Protein AF-A0A1Q2LEU0-F1 (afdb_monomer)

Solvent-accessible surface area (backbone atoms only — not comparable to full-atom values): 11379 Å² total; per-residue (Å²): 120,70,67,64,52,54,51,50,53,50,48,52,51,37,22,62,31,90,52,52,59,64,58,52,16,65,73,70,74,44,61,48,70,59,49,47,52,51,34,69,74,69,67,65,49,59,19,59,75,35,61,72,46,56,59,53,48,50,53,53,48,50,52,52,46,54,52,52,50,52,52,50,31,54,50,46,27,51,52,53,49,60,76,48,48,73,67,52,74,78,43,58,70,66,60,46,50,52,54,35,49,52,54,20,47,52,53,49,51,51,52,51,50,51,50,50,53,49,53,52,50,50,51,52,44,50,52,50,48,51,54,50,49,54,51,65,72,68,54,86,78,42,72,67,53,53,52,49,51,51,55,51,50,53,52,46,51,49,50,49,52,52,49,50,32,74,73,72,42,73,78,82,74,78,66,92,79,61,88,73,69,72,85,77,60,53,74,68,58,54,52,52,50,52,56,57,54,68,72,73,118

Structure (mmCIF, N/CA/C/O backbone):
data_AF-A0A1Q2LEU0-F1
#
_entry.id   AF-A0A1Q2LEU0-F1
#
loop_
_atom_site.group_PDB
_atom_site.id
_atom_site.type_symbol
_atom_site.label_atom_id
_atom_site.label_alt_id
_atom_site.label_comp_id
_atom_site.label_asym_id
_atom_site.label_entity_id
_atom_site.label_seq_id
_atom_site.pdbx_PDB_ins_code
_atom_site.Cartn_x
_atom_site.Cartn_y
_atom_site.Cartn_z
_atom_site.occupancy
_atom_site.B_iso_or_equiv
_atom_site.auth_seq_id
_atom_site.auth_comp_id
_atom_site.auth_asym_id
_atom_site.auth_atom_id
_atom_site.pdbx_PDB_model_num
ATOM 1 N N . MET A 1 1 ? 5.063 -15.798 -40.516 1.00 44.97 1 MET A N 1
ATOM 2 C CA . MET A 1 1 ? 4.246 -16.298 -39.385 1.00 44.97 1 MET A CA 1
ATOM 3 C C . MET A 1 1 ? 4.649 -15.693 -38.032 1.00 44.97 1 MET A C 1
ATOM 5 O O . MET A 1 1 ? 3.764 -15.449 -37.230 1.00 44.97 1 MET A O 1
ATOM 9 N N . HIS A 1 2 ? 5.936 -15.408 -37.765 1.00 55.56 2 HIS A N 1
ATOM 10 C CA . HIS A 1 2 ? 6.378 -14.772 -36.504 1.00 55.56 2 HIS A CA 1
ATOM 11 C C . HIS A 1 2 ? 5.997 -13.279 -36.372 1.00 55.56 2 HIS A C 1
ATOM 13 O O . HIS A 1 2 ? 5.603 -12.842 -35.297 1.00 55.56 2 HIS A O 1
ATOM 19 N N . ASP A 1 3 ? 6.043 -12.521 -37.471 1.00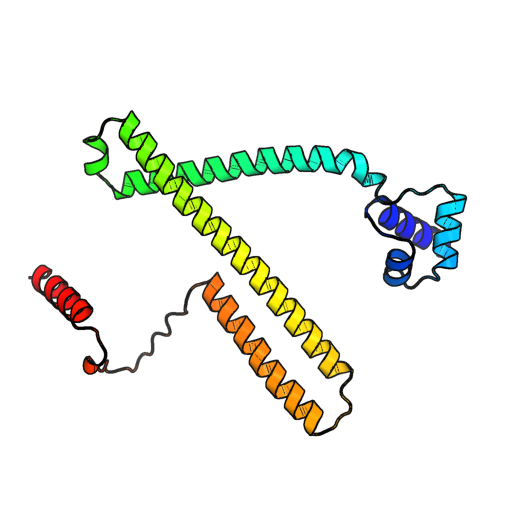 68.62 3 ASP A N 1
ATOM 20 C CA . ASP A 1 3 ? 5.853 -11.057 -37.472 1.00 68.62 3 ASP A CA 1
ATOM 21 C C . ASP A 1 3 ? 4.401 -10.620 -37.155 1.00 68.62 3 ASP A C 1
ATOM 23 O O . ASP A 1 3 ? 4.156 -9.681 -36.403 1.00 68.62 3 ASP A O 1
ATOM 27 N N . GLU A 1 4 ? 3.402 -11.378 -37.624 1.00 77.81 4 GLU A N 1
ATOM 28 C CA . GLU A 1 4 ? 1.982 -11.114 -37.326 1.00 77.81 4 GLU A CA 1
ATOM 29 C C . GLU A 1 4 ? 1.604 -11.340 -35.859 1.00 77.81 4 GLU A C 1
ATOM 31 O O . GLU A 1 4 ? 0.688 -10.694 -35.347 1.00 77.81 4 GLU A O 1
ATOM 36 N N . LYS A 1 5 ? 2.281 -12.276 -35.186 1.00 83.44 5 LYS A N 1
ATOM 37 C CA . LYS A 1 5 ? 2.012 -12.582 -33.781 1.00 83.44 5 LYS A CA 1
ATOM 38 C C . LYS A 1 5 ? 2.517 -11.450 -32.887 1.00 83.44 5 LYS A C 1
ATOM 40 O O . LYS A 1 5 ? 1.761 -10.959 -32.057 1.00 83.44 5 LYS A O 1
ATOM 45 N N . ILE A 1 6 ? 3.739 -10.979 -33.142 1.00 85.56 6 ILE A N 1
ATOM 46 C CA . ILE A 1 6 ? 4.336 -9.831 -32.446 1.00 85.56 6 ILE A CA 1
ATOM 47 C C . ILE A 1 6 ? 3.491 -8.576 -32.672 1.00 85.56 6 ILE A C 1
ATOM 49 O O . ILE A 1 6 ? 3.197 -7.848 -31.729 1.00 85.56 6 ILE A O 1
ATOM 53 N N . LYS A 1 7 ? 3.022 -8.348 -33.903 1.00 87.06 7 LYS A N 1
ATOM 54 C CA . LYS A 1 7 ? 2.135 -7.222 -34.204 1.00 87.06 7 LYS A CA 1
ATOM 55 C C . LYS A 1 7 ? 0.830 -7.269 -33.398 1.00 87.06 7 LYS A C 1
ATOM 57 O O . LYS A 1 7 ? 0.434 -6.243 -32.855 1.00 87.06 7 LYS A O 1
ATOM 62 N N . ARG A 1 8 ? 0.191 -8.440 -33.281 1.00 86.62 8 ARG A N 1
ATOM 63 C CA . ARG A 1 8 ? -1.012 -8.621 -32.446 1.00 86.62 8 ARG A CA 1
ATOM 64 C C . ARG A 1 8 ? -0.733 -8.414 -30.957 1.00 86.62 8 ARG A C 1
ATOM 66 O O . ARG A 1 8 ? -1.551 -7.825 -30.264 1.00 86.62 8 ARG A O 1
ATOM 73 N N . GLU A 1 9 ? 0.414 -8.865 -30.459 1.00 84.88 9 GLU A N 1
ATOM 74 C CA . GLU A 1 9 ? 0.820 -8.631 -29.066 1.00 84.88 9 GLU A CA 1
ATOM 75 C C . GLU A 1 9 ? 1.014 -7.131 -28.779 1.00 84.88 9 GLU A C 1
ATOM 77 O O . GLU A 1 9 ? 0.544 -6.628 -27.757 1.00 84.88 9 GLU A O 1
ATOM 82 N N . VAL A 1 10 ? 1.626 -6.402 -29.717 1.00 86.69 10 VAL A N 1
ATOM 83 C CA . VAL A 1 10 ? 1.791 -4.942 -29.654 1.00 86.69 10 VAL A CA 1
ATOM 84 C C . VAL A 1 10 ? 0.444 -4.224 -29.738 1.00 86.69 10 VAL A C 1
ATOM 86 O O . VAL A 1 10 ? 0.216 -3.281 -28.987 1.00 86.69 10 VAL A O 1
ATOM 89 N N . GLU A 1 11 ? -0.460 -4.675 -30.609 1.00 87.75 11 GLU A N 1
ATOM 90 C CA . GLU A 1 11 ? -1.817 -4.135 -30.736 1.00 87.75 11 GLU A CA 1
ATOM 91 C C . GLU A 1 11 ? -2.601 -4.267 -29.431 1.00 87.75 11 GLU A C 1
ATOM 93 O O . GLU A 1 11 ? -3.152 -3.285 -28.934 1.00 87.75 11 GLU A O 1
ATOM 98 N N . ILE A 1 12 ? -2.626 -5.477 -28.861 1.00 87.81 12 ILE A N 1
ATOM 99 C CA . ILE A 1 12 ? -3.310 -5.761 -27.598 1.00 87.81 12 ILE A CA 1
ATOM 100 C C . ILE A 1 12 ? -2.743 -4.860 -26.509 1.00 87.81 12 ILE A C 1
ATOM 102 O O . ILE A 1 12 ? -3.507 -4.204 -25.804 1.00 87.81 12 ILE A O 1
ATOM 106 N N . PHE A 1 13 ? -1.418 -4.778 -26.390 1.00 86.69 13 PHE A N 1
ATOM 107 C CA . PHE A 1 13 ? -0.769 -3.931 -25.396 1.00 86.69 13 PHE A CA 1
ATOM 108 C C . PHE A 1 13 ? -1.108 -2.445 -25.579 1.00 86.69 13 PHE A C 1
ATOM 110 O O . PHE A 1 13 ? -1.496 -1.788 -24.615 1.00 86.69 13 PHE A O 1
ATOM 117 N N . TYR A 1 14 ? -1.022 -1.933 -26.806 1.00 87.94 14 TYR A N 1
ATOM 118 C CA . TYR A 1 14 ? -1.287 -0.530 -27.123 1.00 87.94 14 TYR A CA 1
ATOM 119 C C . TYR A 1 14 ? -2.754 -0.142 -26.890 1.00 87.94 14 TYR A C 1
ATOM 121 O O . TYR A 1 14 ? -3.041 0.928 -26.362 1.00 87.94 14 TYR A O 1
ATOM 129 N N . LYS A 1 15 ? -3.703 -1.025 -27.225 1.00 87.19 15 LYS A N 1
ATOM 130 C CA . LYS A 1 15 ? -5.138 -0.776 -27.016 1.00 87.19 15 LYS A CA 1
ATOM 131 C C . LYS A 1 15 ? -5.573 -0.958 -25.559 1.00 87.19 15 LYS A C 1
ATOM 133 O O . LYS A 1 15 ? -6.552 -0.343 -25.153 1.00 87.19 15 LYS A O 1
ATOM 138 N N . SER A 1 16 ? -4.871 -1.777 -24.769 1.00 85.81 16 SER A N 1
ATOM 139 C CA . SER A 1 16 ? -5.202 -2.056 -23.357 1.00 85.81 16 SER A CA 1
ATOM 140 C C . SER A 1 16 ? -4.484 -1.172 -22.333 1.00 85.81 16 SER A C 1
ATOM 142 O O . SER A 1 16 ? -4.777 -1.278 -21.147 1.00 85.81 16 SER A O 1
ATOM 144 N N . ASN A 1 17 ? -3.557 -0.306 -22.753 1.00 84.81 17 ASN A N 1
ATOM 145 C CA . ASN A 1 17 ? -2.803 0.579 -21.862 1.00 84.81 17 ASN A CA 1
ATOM 146 C C . ASN A 1 17 ? -2.734 1.994 -22.448 1.00 84.81 17 ASN A C 1
ATOM 148 O O . ASN A 1 17 ? -2.583 2.142 -23.658 1.00 84.81 17 ASN A O 1
ATOM 152 N N . HIS A 1 18 ? -2.731 3.025 -21.597 1.00 83.56 18 HIS A N 1
ATOM 153 C CA . HIS A 1 18 ? -2.469 4.420 -21.995 1.00 83.56 18 HIS A CA 1
ATOM 154 C C . HIS A 1 18 ? -0.986 4.657 -22.260 1.00 83.56 18 HIS A C 1
ATOM 156 O O . HIS A 1 18 ? -0.296 5.343 -21.511 1.00 83.56 18 HIS A O 1
ATOM 162 N N . THR A 1 19 ? -0.477 4.032 -23.313 1.00 84.62 19 THR A N 1
ATOM 163 C CA . THR A 1 19 ? 0.934 4.123 -23.691 1.00 84.62 19 THR A CA 1
ATOM 164 C C . THR A 1 19 ? 1.099 4.882 -24.990 1.00 84.62 19 THR A C 1
ATOM 166 O O . THR A 1 19 ? 0.233 4.880 -25.871 1.00 84.62 19 THR A O 1
ATOM 169 N N . ASN A 1 20 ? 2.243 5.542 -25.127 1.00 85.50 20 ASN A N 1
ATOM 170 C CA . ASN A 1 20 ? 2.638 6.149 -26.391 1.00 85.50 20 ASN A CA 1
ATOM 171 C C . ASN A 1 20 ? 3.502 5.177 -27.222 1.00 85.50 20 ASN A C 1
ATOM 173 O O . ASN A 1 20 ? 4.010 4.157 -26.744 1.00 85.50 20 ASN A O 1
ATOM 177 N N . ALA A 1 21 ? 3.683 5.492 -28.507 1.00 84.19 21 ALA A N 1
ATOM 178 C CA . ALA A 1 21 ? 4.460 4.648 -29.416 1.00 84.19 21 ALA A CA 1
ATOM 179 C C . ALA A 1 21 ? 5.942 4.510 -28.999 1.00 84.19 21 ALA A C 1
ATOM 181 O O . ALA A 1 21 ? 6.577 3.512 -29.335 1.00 84.19 21 ALA A O 1
ATOM 182 N N . ALA A 1 22 ? 6.499 5.468 -28.244 1.00 84.25 22 ALA A N 1
ATOM 183 C CA . ALA A 1 22 ? 7.876 5.404 -27.746 1.00 84.25 22 ALA A CA 1
ATOM 184 C C . ALA A 1 22 ? 8.019 4.431 -26.562 1.00 84.25 22 ALA A C 1
ATOM 186 O O . ALA A 1 22 ? 8.966 3.649 -26.516 1.00 84.25 22 ALA A O 1
ATOM 187 N N . GLU A 1 23 ? 7.057 4.415 -25.645 1.00 82.38 23 GLU A N 1
ATOM 188 C CA . GLU A 1 23 ? 6.986 3.446 -24.546 1.00 82.38 23 GLU A CA 1
ATOM 189 C C . GLU A 1 23 ? 6.746 2.029 -25.060 1.00 82.38 23 GLU A C 1
ATOM 191 O O . GLU A 1 23 ? 7.438 1.096 -24.652 1.00 82.38 23 GLU A O 1
ATOM 196 N N . THR A 1 24 ? 5.833 1.875 -26.021 1.00 84.62 24 THR A N 1
ATOM 197 C CA . THR A 1 24 ? 5.562 0.579 -26.661 1.00 84.62 24 THR A CA 1
ATOM 198 C C . THR A 1 24 ? 6.801 0.070 -27.410 1.00 84.62 24 THR A C 1
ATOM 200 O O . THR A 1 24 ? 7.143 -1.108 -27.336 1.00 84.62 24 THR A O 1
ATOM 203 N N . SER A 1 25 ? 7.547 0.969 -28.060 1.00 85.69 25 SER A N 1
ATOM 204 C CA . SER A 1 25 ? 8.819 0.660 -28.728 1.00 85.69 25 SER A CA 1
ATOM 205 C C . SER A 1 25 ? 9.874 0.138 -27.752 1.00 85.69 25 SER A C 1
ATOM 207 O O . SER A 1 25 ? 10.475 -0.904 -28.014 1.00 85.69 25 SER A O 1
ATOM 209 N N . ARG A 1 26 ? 10.039 0.791 -26.594 1.00 86.69 26 ARG A N 1
ATOM 210 C CA . ARG A 1 26 ? 10.947 0.329 -25.530 1.00 86.69 26 ARG A CA 1
ATOM 211 C C . ARG A 1 26 ? 10.515 -1.015 -24.943 1.00 86.69 26 ARG A C 1
ATOM 213 O O . ARG A 1 26 ? 11.364 -1.862 -24.693 1.00 86.69 26 ARG A O 1
ATOM 220 N N . LYS A 1 27 ? 9.208 -1.230 -24.753 1.00 83.31 27 LYS A N 1
ATOM 221 C CA . LYS A 1 27 ? 8.647 -2.455 -24.157 1.00 83.31 27 LYS A CA 1
ATOM 222 C C . LYS A 1 27 ? 8.898 -3.698 -25.012 1.00 83.31 27 LYS A C 1
ATOM 224 O O . LYS A 1 27 ? 9.251 -4.739 -24.470 1.00 83.31 27 LYS A O 1
ATOM 229 N N . PHE A 1 28 ? 8.712 -3.585 -26.325 1.00 85.56 28 PHE A N 1
ATOM 230 C CA . PHE A 1 28 ? 8.855 -4.705 -27.260 1.00 85.56 28 PHE A CA 1
ATOM 231 C C . PHE A 1 28 ? 10.218 -4.739 -27.967 1.00 85.56 28 PHE A C 1
ATOM 233 O O . PHE A 1 28 ? 10.442 -5.603 -28.809 1.00 85.56 28 PHE A O 1
ATOM 240 N N . ASN A 1 29 ? 11.127 -3.815 -27.630 1.00 86.44 29 ASN A N 1
ATOM 241 C CA . ASN A 1 29 ? 12.422 -3.634 -28.293 1.00 86.44 29 ASN A CA 1
ATOM 242 C C . ASN A 1 29 ? 12.293 -3.526 -29.829 1.00 86.44 29 ASN A C 1
ATOM 244 O O . ASN A 1 29 ? 13.081 -4.091 -30.588 1.00 86.44 29 ASN A O 1
ATOM 248 N N . LEU A 1 30 ? 11.255 -2.821 -30.290 1.00 87.44 30 LEU A N 1
ATOM 249 C CA . LEU A 1 30 ? 10.946 -2.629 -31.708 1.00 87.44 30 LEU A CA 1
ATOM 250 C C . LEU A 1 30 ? 11.248 -1.193 -32.136 1.00 87.44 30 LEU A C 1
ATOM 252 O O . LEU A 1 30 ? 11.045 -0.274 -31.340 1.00 87.44 30 LEU A O 1
ATOM 256 N N . PRO A 1 31 ? 11.646 -0.945 -33.396 1.00 89.50 31 PRO A N 1
ATOM 257 C CA . PRO A 1 31 ? 11.819 0.413 -33.894 1.00 89.50 31 PRO A CA 1
ATOM 258 C C . PRO A 1 31 ? 10.526 1.229 -33.782 1.00 89.50 31 PRO A C 1
ATOM 260 O O . PRO A 1 31 ? 9.461 0.799 -34.231 1.00 89.50 31 PRO A O 1
ATOM 263 N N . TYR A 1 32 ? 10.631 2.449 -33.250 1.00 88.94 32 TYR A N 1
ATOM 264 C CA . TYR A 1 32 ? 9.511 3.392 -33.127 1.00 88.94 32 TYR A CA 1
ATOM 265 C C . TYR A 1 32 ? 8.757 3.596 -34.451 1.00 88.94 32 TYR A C 1
ATOM 267 O O . TYR A 1 32 ? 7.528 3.643 -34.488 1.00 88.94 32 TYR A O 1
ATOM 275 N N . THR A 1 33 ? 9.496 3.668 -35.558 1.00 87.88 33 THR A N 1
ATOM 276 C CA . THR A 1 33 ? 8.951 3.851 -36.909 1.00 87.88 33 THR A CA 1
ATOM 277 C C . THR A 1 33 ? 8.060 2.692 -37.353 1.00 87.88 33 THR A C 1
ATOM 279 O O . THR A 1 33 ? 7.087 2.921 -38.069 1.00 87.88 33 THR A O 1
ATOM 282 N N . THR A 1 34 ? 8.351 1.465 -36.917 1.00 87.31 34 THR A N 1
ATOM 283 C CA . THR A 1 34 ? 7.545 0.273 -37.212 1.00 87.31 34 THR A CA 1
ATOM 284 C C . THR A 1 34 ? 6.206 0.330 -36.483 1.00 87.31 34 THR A C 1
ATOM 286 O O . THR A 1 34 ? 5.162 0.157 -37.107 1.00 87.31 34 THR A O 1
ATOM 289 N N . ILE A 1 35 ? 6.223 0.665 -35.191 1.00 84.94 35 ILE A N 1
ATOM 290 C CA . ILE A 1 35 ? 5.005 0.794 -34.378 1.00 84.94 35 ILE A CA 1
ATOM 291 C C . ILE A 1 35 ? 4.131 1.940 -34.887 1.00 84.94 35 ILE A C 1
ATOM 293 O O . ILE A 1 35 ? 2.929 1.761 -35.068 1.00 84.94 35 ILE A O 1
ATOM 297 N N . LYS A 1 36 ? 4.731 3.095 -35.197 1.00 88.69 36 LYS A N 1
ATOM 298 C CA . LYS A 1 36 ? 4.009 4.250 -35.743 1.00 88.69 36 LYS A CA 1
ATOM 299 C C . LYS A 1 36 ? 3.288 3.908 -37.052 1.00 88.69 36 LYS A C 1
ATOM 301 O O . LYS A 1 36 ? 2.110 4.214 -37.193 1.00 88.69 36 LYS A O 1
ATOM 306 N N . LYS A 1 37 ? 3.958 3.195 -37.966 1.00 91.19 37 LYS A N 1
ATOM 307 C CA . LYS A 1 37 ? 3.343 2.714 -39.213 1.00 91.19 37 LYS A CA 1
ATOM 308 C C . LYS A 1 37 ? 2.166 1.770 -38.966 1.00 91.19 37 LYS A C 1
ATOM 310 O O . LYS A 1 37 ? 1.197 1.822 -39.714 1.00 91.19 37 LYS A O 1
ATOM 315 N N . TRP A 1 38 ? 2.243 0.891 -37.965 1.00 89.31 38 TRP A N 1
ATOM 316 C CA . TRP A 1 38 ? 1.134 -0.008 -37.629 1.00 89.31 38 TRP A CA 1
ATOM 317 C C . TRP A 1 38 ? -0.063 0.747 -37.048 1.00 89.31 38 TRP A C 1
ATOM 319 O O . TRP A 1 38 ? -1.181 0.520 -37.503 1.00 89.31 38 TRP A O 1
ATOM 329 N N . ILE A 1 39 ? 0.183 1.693 -36.138 1.00 87.69 39 ILE A N 1
ATOM 330 C CA . ILE A 1 39 ? -0.852 2.556 -35.552 1.00 87.69 39 ILE A CA 1
ATOM 331 C C . ILE A 1 39 ? -1.571 3.364 -36.639 1.00 87.69 39 ILE A C 1
ATOM 333 O O . ILE A 1 39 ? -2.796 3.357 -36.691 1.00 87.69 39 ILE A O 1
ATOM 337 N N . GLU A 1 40 ? -0.825 4.021 -37.533 1.00 89.25 40 GLU A N 1
ATOM 338 C CA . GLU A 1 40 ? -1.390 4.856 -38.605 1.00 89.25 40 GLU A CA 1
ATOM 339 C C . GLU A 1 40 ? -2.148 4.032 -39.653 1.00 89.25 40 GLU A C 1
ATOM 341 O O . GLU A 1 40 ? -3.194 4.456 -40.137 1.00 89.25 40 GLU A O 1
ATOM 346 N N . LYS A 1 41 ? -1.641 2.841 -40.001 1.00 88.69 41 LYS A N 1
ATOM 347 C CA . LYS A 1 41 ? -2.260 1.973 -41.011 1.00 88.69 41 LYS A CA 1
ATOM 348 C C . LYS A 1 41 ? -3.585 1.371 -40.542 1.00 88.69 41 LYS A C 1
ATOM 350 O O . LYS A 1 41 ? -4.462 1.145 -41.369 1.00 88.69 41 LYS A O 1
ATOM 355 N N . GLU A 1 42 ? -3.710 1.068 -39.254 1.00 84.12 42 GLU A N 1
ATOM 356 C CA . GLU A 1 42 ? -4.876 0.366 -38.701 1.00 84.12 42 GLU A CA 1
ATOM 357 C C . GLU A 1 42 ? -5.731 1.217 -37.760 1.00 84.12 42 GLU A C 1
ATOM 359 O O . GLU A 1 42 ? -6.709 0.722 -37.204 1.00 84.12 42 GLU A O 1
ATOM 364 N N . GLY A 1 43 ? -5.385 2.494 -37.589 1.00 85.44 43 GLY A N 1
ATOM 365 C CA . GLY A 1 43 ? -6.154 3.438 -36.782 1.00 85.44 43 GLY A CA 1
ATOM 366 C C . GLY A 1 43 ? -6.242 3.036 -35.312 1.00 85.44 43 GLY A C 1
ATOM 367 O O . GLY A 1 43 ? -7.294 3.186 -34.697 1.00 85.44 43 GLY A O 1
ATOM 368 N N . TRP A 1 44 ? -5.173 2.468 -34.745 1.00 89.75 44 TRP A N 1
ATOM 369 C CA . TRP A 1 44 ? -5.185 2.065 -33.340 1.00 89.75 44 TRP A CA 1
ATOM 370 C C . TRP A 1 44 ? -5.236 3.297 -32.430 1.00 89.75 44 TRP A C 1
ATOM 372 O O . TRP A 1 44 ? -4.392 4.184 -32.530 1.00 89.75 44 TRP A O 1
ATOM 382 N N . GLU A 1 45 ? -6.190 3.327 -31.501 1.00 86.25 45 GLU A N 1
ATOM 383 C CA . GLU A 1 45 ? -6.267 4.342 -30.446 1.00 86.25 45 GLU A CA 1
ATOM 384 C C . GLU A 1 45 ? -5.743 3.746 -29.130 1.00 86.25 45 GLU A C 1
ATOM 386 O O . GLU A 1 45 ? -6.150 2.651 -28.719 1.00 86.25 45 GLU A O 1
ATOM 391 N N . SER A 1 46 ? -4.814 4.462 -28.492 1.00 86.44 46 SER A N 1
ATOM 392 C CA . SER A 1 46 ? -4.227 4.073 -27.205 1.00 86.44 46 SER A CA 1
ATOM 393 C C . SER A 1 46 ? -5.312 3.977 -26.134 1.00 86.44 46 SER A C 1
ATOM 395 O O . SER A 1 46 ? -6.178 4.846 -26.055 1.00 86.44 46 SER A O 1
ATOM 397 N N . GLY A 1 47 ? -5.303 2.900 -25.349 1.00 81.75 47 GLY A N 1
ATOM 398 C CA . GLY A 1 47 ? -6.296 2.690 -24.289 1.00 81.75 47 GLY A CA 1
ATOM 399 C C . GLY A 1 47 ? -7.742 2.474 -24.771 1.00 81.75 47 GLY A C 1
ATOM 400 O O . GLY A 1 47 ? -8.657 2.422 -23.950 1.00 81.75 47 GLY A O 1
ATOM 401 N N . SER A 1 48 ? -7.985 2.313 -26.077 1.00 85.75 48 SER A N 1
ATOM 402 C CA . SER A 1 48 ? -9.339 2.108 -26.625 1.00 85.75 48 SER A CA 1
ATOM 403 C C . SER A 1 48 ? -10.083 0.913 -26.024 1.00 85.75 48 SER A C 1
ATOM 405 O O . SER A 1 48 ? -11.298 0.977 -25.867 1.00 85.75 48 SER A O 1
ATOM 407 N N . ALA A 1 49 ? -9.378 -0.152 -25.634 1.00 82.31 49 ALA A N 1
ATOM 408 C CA . ALA A 1 49 ? -9.985 -1.337 -25.028 1.00 82.31 49 ALA A CA 1
ATOM 409 C C . ALA A 1 49 ? -10.390 -1.135 -23.557 1.00 82.31 49 ALA A C 1
ATOM 411 O O . ALA A 1 49 ? -11.156 -1.937 -23.029 1.00 82.31 49 ALA A O 1
ATOM 412 N N . ILE A 1 50 ? -9.880 -0.093 -22.891 1.00 82.75 50 ILE A N 1
ATOM 413 C CA . ILE A 1 50 ? -10.167 0.206 -21.478 1.00 82.75 50 ILE A CA 1
ATOM 414 C C . ILE A 1 50 ? -10.997 1.480 -21.285 1.00 82.75 50 ILE A C 1
ATOM 416 O O . ILE A 1 50 ? -11.490 1.707 -20.188 1.00 82.75 50 ILE A O 1
ATOM 420 N N . LYS A 1 51 ? -11.215 2.270 -22.342 1.00 80.56 51 LYS A N 1
ATOM 421 C CA . LYS A 1 51 ? -11.902 3.574 -22.315 1.00 80.56 51 LYS A CA 1
ATOM 422 C C . LYS A 1 51 ? -13.259 3.552 -21.595 1.00 80.56 51 LYS A C 1
ATOM 424 O O . LYS A 1 51 ? -13.507 4.395 -20.740 1.00 80.56 51 LYS A O 1
ATOM 429 N N . ASP A 1 52 ? -14.092 2.548 -21.869 1.00 74.38 52 ASP A N 1
ATOM 430 C CA . ASP A 1 52 ? -15.414 2.394 -21.230 1.00 74.38 52 ASP A CA 1
ATOM 431 C C . ASP A 1 52 ? -15.350 1.597 -19.908 1.00 74.38 52 ASP A C 1
ATOM 433 O O . ASP A 1 52 ? -16.236 1.676 -19.048 1.00 74.38 52 ASP A O 1
ATOM 437 N N . ILE A 1 53 ? -14.262 0.847 -19.709 1.00 74.25 53 ILE A N 1
ATOM 438 C CA . ILE A 1 53 ? -13.986 0.088 -18.484 1.00 74.25 53 ILE A CA 1
ATOM 439 C C . ILE A 1 53 ? -13.478 1.024 -17.387 1.00 74.25 53 ILE A C 1
ATOM 441 O O . ILE A 1 53 ? -13.708 0.761 -16.216 1.00 74.25 53 ILE A O 1
ATOM 445 N N . GLU A 1 54 ? -12.835 2.144 -17.707 1.00 64.56 54 GLU A N 1
ATOM 446 C CA . GLU A 1 54 ? -12.346 3.097 -16.705 1.00 64.56 54 GLU A CA 1
ATOM 447 C C . GLU A 1 54 ? -13.464 3.721 -15.868 1.00 64.56 54 GLU A C 1
ATOM 449 O O . GLU A 1 54 ? -13.316 3.873 -14.657 1.00 64.56 54 GLU A O 1
ATOM 454 N N . THR A 1 55 ? -14.604 4.039 -16.476 1.00 67.81 55 THR A N 1
ATOM 455 C CA . THR A 1 55 ? -15.774 4.543 -15.742 1.00 67.81 55 THR A CA 1
ATOM 456 C C . THR A 1 55 ? -16.423 3.430 -14.922 1.00 67.81 55 THR A C 1
ATOM 458 O O . THR A 1 55 ? -16.618 3.581 -13.719 1.00 67.81 55 THR A O 1
ATOM 461 N N . THR A 1 56 ? -16.644 2.268 -15.543 1.00 70.94 56 THR A N 1
ATOM 462 C CA . THR A 1 56 ? -17.233 1.090 -14.885 1.00 70.94 56 THR A CA 1
ATOM 463 C C . THR A 1 56 ? -16.364 0.590 -13.723 1.00 70.94 56 THR A C 1
ATOM 465 O O . THR A 1 56 ? -16.861 0.233 -12.662 1.00 70.94 56 THR A O 1
ATOM 468 N N . SER A 1 57 ? -15.041 0.598 -13.885 1.00 67.56 57 SER A N 1
ATOM 469 C CA . SER A 1 57 ? -14.080 0.200 -12.853 1.00 67.56 57 SER A CA 1
ATOM 470 C C . SER A 1 57 ? -14.065 1.175 -11.687 1.00 67.56 57 SER A C 1
ATOM 472 O O . SER A 1 57 ? -13.971 0.721 -10.553 1.00 67.56 57 SER A O 1
ATOM 474 N N . LYS A 1 58 ? -14.213 2.486 -11.921 1.00 72.56 58 LYS A N 1
ATOM 475 C CA . LYS A 1 58 ? -14.369 3.459 -10.832 1.00 72.56 58 LYS A CA 1
ATOM 476 C C . LYS A 1 58 ? -15.618 3.158 -10.018 1.00 72.56 58 LYS A C 1
ATOM 478 O O . LYS A 1 58 ? -15.513 3.054 -8.805 1.00 72.56 58 LYS A O 1
ATOM 483 N N . GLU A 1 59 ? -16.759 2.952 -10.668 1.00 77.06 59 GLU A N 1
ATOM 484 C CA . GLU A 1 59 ? -18.017 2.638 -9.980 1.00 77.06 59 GLU A CA 1
ATOM 485 C C . GLU A 1 59 ? -17.928 1.328 -9.186 1.00 77.06 59 GLU A C 1
ATOM 487 O O . GLU A 1 59 ? -18.196 1.323 -7.986 1.00 77.06 59 GLU A O 1
ATOM 492 N N . VAL A 1 60 ? -17.448 0.246 -9.811 1.00 73.94 60 VAL A N 1
ATOM 493 C CA . VAL A 1 60 ? -17.286 -1.068 -9.164 1.00 73.94 60 VAL A CA 1
ATOM 494 C C . VAL A 1 60 ? -16.298 -1.005 -7.999 1.00 73.94 60 VAL A C 1
ATOM 496 O O . VAL A 1 60 ? -16.552 -1.580 -6.938 1.00 73.94 60 VAL A O 1
ATOM 499 N N . VAL A 1 61 ? -15.171 -0.306 -8.164 1.00 76.38 61 VAL A N 1
ATOM 500 C CA . VAL A 1 61 ? -14.181 -0.131 -7.094 1.00 76.38 61 VAL A CA 1
ATOM 501 C C . VAL A 1 61 ? -14.759 0.717 -5.970 1.00 76.38 61 VAL A C 1
ATOM 503 O O . VAL A 1 61 ? -14.589 0.345 -4.814 1.00 76.38 61 VAL A O 1
ATOM 506 N N . THR A 1 62 ? -15.464 1.810 -6.269 1.00 79.69 62 THR A N 1
ATOM 507 C CA . THR A 1 62 ? -16.089 2.668 -5.255 1.00 79.69 62 THR A CA 1
ATOM 508 C C . THR A 1 62 ? -17.167 1.922 -4.475 1.00 79.69 62 THR A C 1
ATOM 510 O O . THR A 1 62 ? -17.166 1.980 -3.248 1.00 79.69 62 THR A O 1
ATOM 513 N N . GLU A 1 63 ? -18.051 1.181 -5.142 1.00 82.00 63 GLU A N 1
ATOM 514 C CA . GLU A 1 63 ? -19.083 0.384 -4.474 1.00 82.00 63 GLU A CA 1
ATOM 515 C C . GLU A 1 63 ? -18.465 -0.711 -3.594 1.00 82.00 63 GLU A C 1
ATOM 517 O O . GLU A 1 63 ? -18.786 -0.816 -2.407 1.00 82.00 63 GLU A O 1
ATOM 522 N N . SER A 1 64 ? -17.512 -1.471 -4.141 1.00 76.69 64 SER A N 1
ATOM 523 C CA . SER A 1 64 ? -16.807 -2.526 -3.403 1.00 76.69 64 SER A CA 1
ATOM 524 C C . SER A 1 64 ? -16.051 -1.959 -2.204 1.00 76.69 64 SER A C 1
ATOM 526 O O . SER A 1 64 ? -16.085 -2.522 -1.111 1.00 76.69 64 SER A O 1
ATOM 528 N N . PHE A 1 65 ? -15.385 -0.820 -2.390 1.00 81.38 65 PHE A N 1
ATOM 529 C CA . PHE A 1 65 ? -14.664 -0.127 -1.335 1.00 81.38 65 PHE A CA 1
ATOM 530 C C . PHE A 1 65 ? -15.610 0.334 -0.230 1.00 81.38 65 PHE A C 1
ATOM 532 O O . PHE A 1 65 ? -15.349 0.034 0.930 1.00 81.38 65 PHE A O 1
ATOM 539 N N . ASN A 1 66 ? -16.729 0.973 -0.579 1.00 84.00 66 ASN A N 1
ATOM 540 C CA . ASN A 1 66 ? -17.746 1.408 0.379 1.00 84.00 66 ASN A CA 1
ATOM 541 C C . ASN A 1 66 ? -18.318 0.234 1.186 1.00 84.00 66 ASN A C 1
ATOM 543 O O . ASN A 1 66 ? -18.545 0.356 2.390 1.00 84.00 66 ASN A O 1
ATOM 547 N N . LEU A 1 67 ? -18.538 -0.917 0.545 1.00 88.12 67 LEU A N 1
ATOM 548 C CA . LEU A 1 67 ? -19.008 -2.116 1.233 1.00 88.12 67 LEU A CA 1
ATOM 549 C C . LEU A 1 67 ? -17.954 -2.652 2.211 1.00 88.12 67 LEU A C 1
ATOM 551 O O . LEU A 1 67 ? -18.275 -2.954 3.365 1.00 88.12 67 LEU A O 1
ATOM 555 N N . VAL A 1 68 ? -16.698 -2.764 1.770 1.00 87.19 68 VAL A N 1
ATOM 556 C CA . VAL A 1 68 ? -15.591 -3.270 2.595 1.00 87.19 68 VAL A CA 1
ATOM 557 C C . VAL A 1 68 ? -15.321 -2.345 3.781 1.00 87.19 68 VAL A C 1
ATOM 559 O O . VAL A 1 68 ? -15.202 -2.831 4.906 1.00 87.19 68 VAL A O 1
ATOM 562 N N . THR A 1 69 ? -15.279 -1.027 3.571 1.00 86.88 69 THR A N 1
ATOM 563 C CA . THR A 1 69 ? -15.043 -0.049 4.645 1.00 86.88 69 THR A CA 1
ATOM 564 C C . THR A 1 69 ? -16.181 -0.048 5.653 1.00 86.88 69 THR A C 1
ATOM 566 O O . THR A 1 69 ? -15.920 -0.144 6.848 1.00 86.88 69 THR A O 1
ATOM 569 N N . LYS A 1 70 ? -17.440 -0.060 5.200 1.00 90.44 70 LYS A N 1
ATOM 570 C CA . LYS A 1 70 ? -18.603 -0.145 6.094 1.00 90.44 70 LYS A CA 1
ATOM 571 C C . LYS A 1 70 ? -18.623 -1.446 6.897 1.00 90.44 70 LYS A C 1
ATOM 573 O O . LYS A 1 70 ? -18.955 -1.443 8.081 1.00 90.44 70 LYS A O 1
ATOM 578 N N . THR A 1 71 ? -18.240 -2.561 6.276 1.00 92.88 71 THR A N 1
ATOM 579 C CA . THR A 1 71 ? -18.130 -3.859 6.961 1.00 92.88 71 THR A CA 1
ATOM 580 C C . THR A 1 71 ? -17.036 -3.829 8.028 1.00 92.88 71 THR A C 1
ATOM 582 O O . THR A 1 71 ? -17.274 -4.246 9.162 1.00 92.88 71 THR A O 1
ATOM 585 N N . ALA A 1 72 ? -15.857 -3.293 7.699 1.00 88.12 72 ALA A N 1
ATOM 586 C CA . ALA A 1 72 ? -14.749 -3.145 8.639 1.00 88.12 72 ALA A CA 1
ATOM 587 C C . ALA A 1 72 ? -15.100 -2.195 9.796 1.00 88.12 72 ALA A C 1
ATOM 589 O O . ALA A 1 72 ? -14.857 -2.527 10.954 1.00 88.12 72 ALA A O 1
ATOM 590 N N . GLN A 1 73 ? -15.740 -1.061 9.504 1.00 91.88 73 GLN A N 1
ATOM 591 C CA . GLN A 1 73 ? -16.196 -0.100 10.507 1.00 91.88 73 GLN A CA 1
ATOM 592 C C . GLN A 1 73 ? -17.209 -0.729 11.469 1.00 91.88 73 GLN A C 1
ATOM 594 O O . GLN A 1 73 ? -17.044 -0.629 12.680 1.00 91.88 73 GLN A O 1
ATOM 599 N N . ASN A 1 74 ? -18.215 -1.444 10.954 1.00 92.56 74 ASN A N 1
ATOM 600 C CA . ASN A 1 74 ? -19.191 -2.148 11.792 1.00 92.56 74 ASN A CA 1
ATOM 601 C C . ASN A 1 74 ? -18.535 -3.213 12.677 1.00 92.56 74 ASN A C 1
ATOM 603 O O . ASN A 1 74 ? -18.945 -3.404 13.820 1.00 92.56 74 ASN A O 1
ATOM 607 N N . ARG A 1 75 ? -17.506 -3.899 12.169 1.00 92.81 75 ARG A N 1
ATOM 608 C CA . ARG A 1 75 ? -16.737 -4.854 12.964 1.00 92.81 75 ARG A CA 1
ATOM 609 C C . ARG A 1 75 ? -16.006 -4.161 14.114 1.00 92.81 75 ARG A C 1
ATOM 611 O O . ARG A 1 75 ? -16.194 -4.569 15.254 1.00 92.81 75 ARG A O 1
ATOM 618 N N . LEU A 1 76 ? -15.248 -3.101 13.826 1.00 92.19 76 LEU A N 1
ATOM 619 C CA . LEU A 1 76 ? -14.547 -2.312 14.846 1.00 92.19 76 LEU A CA 1
ATOM 620 C C . LEU A 1 76 ? -15.527 -1.765 15.885 1.00 92.19 76 LEU A C 1
ATOM 622 O O . LEU A 1 76 ? -15.302 -1.900 17.079 1.00 92.19 76 LEU A O 1
ATOM 626 N N . LYS A 1 77 ? -16.657 -1.217 15.434 1.00 92.50 77 LYS A N 1
ATOM 627 C CA . LYS A 1 77 ? -17.737 -0.733 16.294 1.00 92.50 77 LYS A CA 1
ATOM 628 C C . LYS A 1 77 ? -18.207 -1.806 17.282 1.00 92.50 77 LYS A C 1
ATOM 630 O O . LYS A 1 77 ? -18.310 -1.534 18.474 1.00 92.50 77 LYS A O 1
ATOM 635 N N . ASN A 1 78 ? -18.474 -3.019 16.800 1.00 90.88 78 ASN A N 1
ATOM 636 C CA . ASN A 1 78 ? -18.924 -4.125 17.646 1.00 90.88 78 ASN A CA 1
ATOM 637 C C . ASN A 1 78 ? -17.836 -4.587 18.624 1.00 90.88 78 ASN A C 1
ATOM 639 O O . ASN A 1 78 ? -18.150 -4.866 19.777 1.00 90.88 78 ASN A O 1
ATOM 643 N N . GLU A 1 79 ? -16.574 -4.634 18.192 1.00 90.94 79 GLU A N 1
ATOM 644 C CA . GLU A 1 79 ?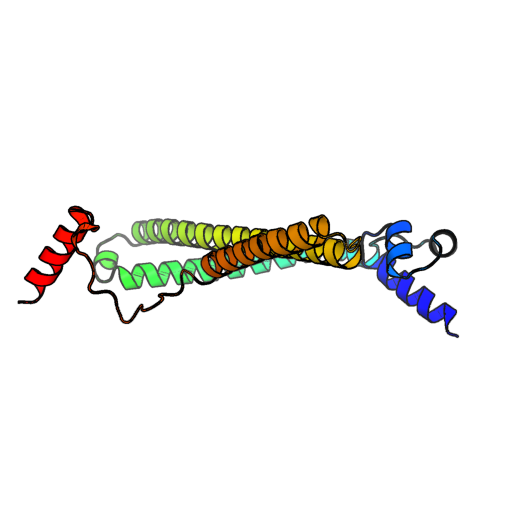 -15.441 -4.964 19.066 1.00 90.94 79 GLU A CA 1
ATOM 645 C C . GLU A 1 79 ? -15.269 -3.911 20.179 1.00 90.94 79 GLU A C 1
ATOM 647 O O . GLU A 1 79 ? -15.095 -4.271 21.342 1.00 90.94 79 GLU A O 1
ATOM 652 N N . ILE A 1 80 ? -15.412 -2.615 19.869 1.00 88.88 80 ILE A N 1
ATOM 653 C CA . ILE A 1 80 ? -15.364 -1.539 20.876 1.00 88.88 80 ILE A CA 1
ATOM 654 C C . ILE A 1 80 ? -16.507 -1.695 21.889 1.00 88.88 80 ILE A C 1
ATOM 656 O O . ILE A 1 80 ? -16.268 -1.622 23.093 1.00 88.88 80 ILE A O 1
ATOM 660 N N . ILE A 1 81 ? -17.736 -1.958 21.428 1.00 88.62 81 ILE A N 1
ATOM 661 C CA . ILE A 1 81 ? -18.893 -2.179 22.313 1.00 88.62 81 ILE A CA 1
ATOM 662 C C . ILE A 1 81 ? -18.660 -3.387 23.230 1.00 88.62 81 ILE A C 1
ATOM 664 O O . ILE A 1 81 ? -18.946 -3.310 24.423 1.00 88.62 81 ILE A O 1
ATOM 668 N N . GLN A 1 82 ? -18.116 -4.487 22.700 1.00 88.44 82 GLN A N 1
ATOM 669 C CA . GLN A 1 82 ? -17.785 -5.669 23.500 1.00 88.44 82 GLN A CA 1
ATOM 670 C C . GLN A 1 82 ? -16.736 -5.359 24.574 1.00 88.44 82 GLN A C 1
ATOM 672 O O . GL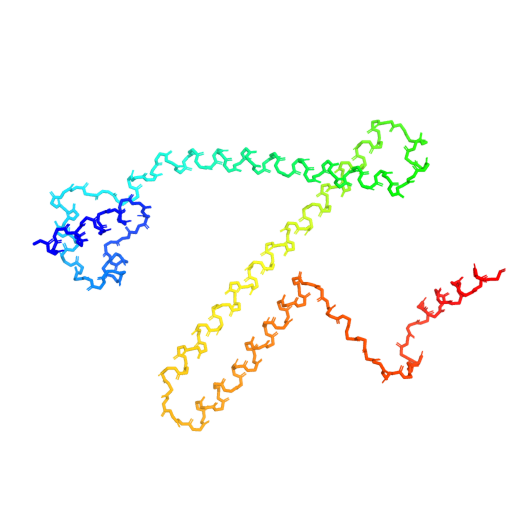N A 1 82 ? -16.909 -5.764 25.721 1.00 88.44 82 GLN A O 1
ATOM 677 N N . ASN A 1 83 ? -15.696 -4.595 24.229 1.00 88.31 83 ASN A N 1
ATOM 678 C CA . ASN A 1 83 ? -14.636 -4.210 25.164 1.00 88.31 83 ASN A CA 1
ATOM 679 C C . ASN A 1 83 ? -15.121 -3.256 26.269 1.00 88.31 83 ASN A C 1
ATOM 681 O O . ASN A 1 83 ? -14.575 -3.266 27.368 1.00 88.31 83 ASN A O 1
ATOM 685 N N . LEU A 1 84 ? -16.144 -2.442 25.995 1.00 87.06 84 LEU A N 1
ATOM 686 C CA . LEU A 1 84 ? -16.748 -1.529 26.972 1.00 87.06 84 LEU A CA 1
ATOM 687 C C . LEU A 1 84 ? -17.660 -2.242 27.988 1.00 87.06 84 LEU A C 1
ATOM 689 O O . LEU A 1 84 ? -17.946 -1.680 29.050 1.00 87.06 84 LEU A O 1
ATOM 693 N N . GLY A 1 85 ? -18.107 -3.468 27.699 1.00 82.50 85 GLY A N 1
ATOM 694 C CA . GLY A 1 85 ? -18.885 -4.2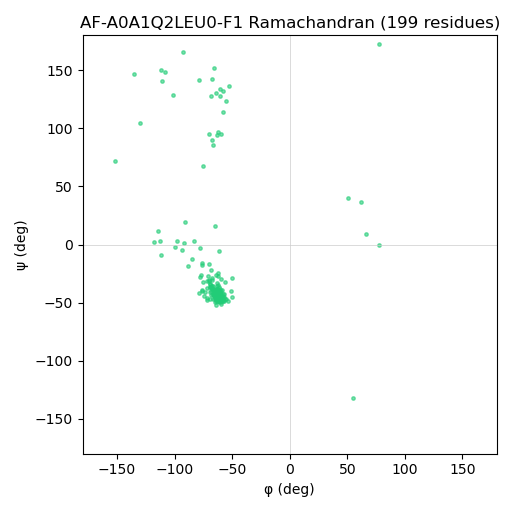91 28.627 1.00 82.50 85 GLY A CA 1
ATOM 695 C C . GLY A 1 85 ? -20.150 -3.592 29.143 1.00 82.50 85 GLY A C 1
ATOM 696 O O . GLY A 1 85 ? -20.920 -3.020 28.372 1.00 82.50 85 GLY A O 1
ATOM 697 N N . GLU A 1 86 ? -20.372 -3.621 30.460 1.00 75.12 86 GLU A N 1
ATOM 698 C CA . GLU A 1 86 ? -21.578 -3.068 31.100 1.00 75.12 86 GLU A CA 1
ATOM 699 C C . GLU A 1 86 ? -21.752 -1.553 30.902 1.00 75.12 86 GLU A C 1
ATOM 701 O O . GLU A 1 86 ? -22.880 -1.059 30.861 1.00 75.12 86 GLU A O 1
ATOM 706 N N . SER A 1 87 ? -20.658 -0.808 30.705 1.00 74.94 87 SER A N 1
ATOM 707 C CA . SER A 1 87 ? -20.703 0.650 30.515 1.00 74.94 87 SER A CA 1
ATOM 708 C C . SER A 1 87 ? -21.453 1.071 29.246 1.00 74.94 87 SER A C 1
ATOM 710 O O . SER A 1 87 ? -22.056 2.144 29.215 1.00 74.94 87 SER A O 1
ATOM 712 N N . ALA A 1 88 ? -21.490 0.203 28.230 1.00 73.38 88 ALA A N 1
ATOM 713 C CA . ALA A 1 88 ? -22.213 0.451 26.989 1.00 73.38 88 ALA A CA 1
ATOM 714 C C . ALA A 1 88 ? -23.742 0.400 27.171 1.00 73.38 88 ALA A C 1
ATOM 716 O O . ALA A 1 88 ? -24.463 1.073 26.440 1.00 73.38 88 ALA A O 1
ATOM 717 N N . TYR A 1 89 ? -24.254 -0.350 28.154 1.00 71.69 89 TYR A N 1
ATOM 718 C CA . TYR A 1 89 ? -25.699 -0.547 28.351 1.00 71.69 89 TYR A CA 1
ATOM 719 C C . TYR A 1 89 ? -26.371 0.568 29.162 1.00 71.69 89 TYR A C 1
ATOM 721 O O . TYR A 1 89 ? -27.596 0.665 29.172 1.00 71.69 89 TYR A O 1
ATOM 729 N N . ASN A 1 90 ? -25.578 1.430 29.806 1.00 77.25 90 ASN A N 1
ATOM 730 C CA . ASN A 1 90 ? -26.063 2.560 30.606 1.00 77.25 90 ASN A CA 1
ATOM 731 C C . ASN A 1 90 ? -26.196 3.863 29.800 1.00 77.25 90 ASN A C 1
ATOM 733 O O . ASN A 1 90 ? -26.544 4.905 30.355 1.00 77.25 90 ASN A O 1
ATOM 737 N N . VAL A 1 91 ? -25.895 3.819 28.503 1.00 80.12 91 VAL A N 1
ATOM 738 C CA . VAL A 1 91 ? -25.944 4.969 27.599 1.00 80.12 91 VAL A CA 1
ATOM 739 C C . VAL A 1 91 ? -27.092 4.775 26.616 1.00 80.12 91 VAL A C 1
ATOM 741 O O . VAL A 1 91 ? -27.335 3.669 26.136 1.00 80.12 91 VAL A O 1
ATOM 744 N N . ASP A 1 92 ? -27.800 5.861 26.303 1.00 88.81 92 ASP A N 1
ATOM 745 C CA . ASP A 1 92 ? -28.837 5.844 25.275 1.00 88.81 92 ASP A CA 1
ATOM 746 C C . ASP A 1 92 ? -28.300 5.272 23.950 1.00 88.81 92 ASP A C 1
ATOM 748 O O . ASP A 1 92 ? -27.206 5.616 23.495 1.00 88.81 92 ASP A O 1
ATOM 752 N N . SER A 1 93 ? -29.091 4.407 23.314 1.00 83.44 93 SER A N 1
ATOM 753 C CA . SER A 1 93 ? -28.672 3.664 22.122 1.00 83.44 93 SER A CA 1
ATOM 754 C C . SER A 1 93 ? -28.283 4.559 20.941 1.00 83.44 93 SER A C 1
ATOM 756 O O . SER A 1 93 ? -27.427 4.174 20.143 1.00 83.44 93 SER A O 1
ATOM 758 N N . VAL A 1 94 ? -28.868 5.754 20.813 1.00 86.56 94 VAL A N 1
ATOM 759 C CA . VAL A 1 94 ? -28.532 6.707 19.747 1.00 86.56 94 VAL A CA 1
ATOM 760 C C . VAL A 1 94 ? -27.179 7.350 20.039 1.00 86.56 94 VAL A C 1
ATOM 762 O O . VAL A 1 94 ? -26.325 7.413 19.153 1.00 86.56 94 VAL A O 1
ATOM 765 N N . ILE A 1 95 ? -26.951 7.749 21.293 1.00 87.31 95 ILE A N 1
ATOM 766 C CA . ILE A 1 95 ? -25.683 8.337 21.745 1.00 87.31 95 ILE A CA 1
ATOM 767 C C . ILE A 1 95 ? -24.548 7.317 21.626 1.00 87.31 95 ILE A C 1
ATOM 769 O O . ILE A 1 95 ? -23.518 7.615 21.020 1.00 87.31 95 ILE A O 1
ATOM 773 N N . LEU A 1 96 ? -24.753 6.093 22.123 1.00 87.88 96 LEU A N 1
ATOM 774 C CA . LEU A 1 96 ? -23.782 5.007 22.001 1.00 87.88 96 LEU A CA 1
ATOM 775 C C . LEU A 1 96 ? -23.445 4.750 20.530 1.00 87.88 96 LEU A C 1
ATOM 777 O O . LEU A 1 96 ? -22.276 4.708 20.161 1.00 87.88 96 LEU A O 1
ATOM 781 N N . ASN A 1 97 ? -24.450 4.627 19.660 1.00 87.50 97 ASN A N 1
ATOM 782 C CA . ASN A 1 97 ? -24.208 4.400 18.239 1.00 87.50 97 ASN A CA 1
ATOM 783 C C . ASN A 1 97 ? -23.389 5.520 17.589 1.00 87.50 97 ASN A C 1
ATOM 785 O O . ASN A 1 97 ? -22.521 5.201 16.779 1.00 87.50 97 ASN A O 1
ATOM 789 N N . SER A 1 98 ? -23.640 6.785 17.939 1.00 88.06 98 SER A N 1
ATOM 790 C CA . SER A 1 98 ? -22.881 7.930 17.425 1.00 88.06 98 SER A CA 1
ATOM 791 C C . SER A 1 98 ? -21.422 7.894 17.882 1.00 88.06 98 SER A C 1
ATOM 793 O O . SER A 1 98 ? -20.523 7.970 17.049 1.00 88.06 98 SER A O 1
ATOM 795 N N . LEU A 1 99 ? -21.183 7.700 19.184 1.00 87.94 99 LEU A N 1
ATOM 796 C CA . LEU A 1 99 ? -19.834 7.636 19.758 1.00 87.94 99 LEU A CA 1
ATOM 797 C C . LEU A 1 99 ? -19.030 6.464 19.186 1.00 87.94 99 LEU A C 1
ATOM 799 O O . LEU A 1 99 ? -17.858 6.603 18.843 1.00 87.94 99 LEU A O 1
ATOM 803 N N . MET A 1 100 ? -19.664 5.299 19.044 1.00 91.62 100 MET A N 1
ATOM 804 C CA . MET A 1 100 ? -18.997 4.122 18.492 1.00 91.62 100 MET A CA 1
ATOM 805 C C . MET A 1 100 ? -18.762 4.260 16.982 1.00 91.62 100 MET A C 1
ATOM 807 O O . MET A 1 100 ? -17.772 3.739 16.466 1.00 91.62 100 MET A O 1
ATOM 811 N N . ASN A 1 101 ? -19.637 4.970 16.260 1.00 89.81 101 ASN A N 1
ATOM 812 C CA . ASN A 1 101 ? -19.422 5.291 14.850 1.00 89.81 101 ASN A CA 1
ATOM 813 C C . ASN A 1 101 ? -18.198 6.199 14.672 1.00 89.81 101 ASN A C 1
ATOM 815 O O . ASN A 1 101 ? -17.341 5.886 13.854 1.00 89.81 101 ASN A O 1
ATOM 819 N N . GLU A 1 102 ? -18.080 7.248 15.487 1.00 90.25 102 GLU A N 1
ATOM 820 C CA . GLU A 1 102 ? -16.936 8.166 15.483 1.00 90.25 102 GLU A CA 1
ATOM 821 C C . GLU A 1 102 ? -15.618 7.451 15.828 1.00 90.25 102 GLU A C 1
ATOM 823 O O . GLU A 1 102 ? -14.635 7.556 15.092 1.00 90.25 102 GLU A O 1
ATOM 828 N N . ALA A 1 103 ? -15.601 6.654 16.901 1.00 88.31 103 ALA A N 1
ATOM 829 C CA . ALA A 1 103 ? -14.409 5.916 17.316 1.00 88.31 103 ALA A CA 1
ATOM 830 C C . ALA A 1 103 ? -13.957 4.887 16.262 1.00 88.31 103 ALA A C 1
ATOM 832 O O . ALA A 1 103 ? -12.771 4.800 15.936 1.00 88.31 103 ALA A O 1
ATOM 833 N N . SER A 1 104 ? -14.899 4.120 15.701 1.00 91.25 104 SER A N 1
ATOM 834 C CA . SER A 1 104 ? -14.593 3.125 14.663 1.00 91.25 104 SER A CA 1
ATOM 835 C C . SER A 1 104 ? -14.147 3.757 13.342 1.00 91.25 104 SER A C 1
ATOM 837 O O . SER A 1 104 ? -13.254 3.216 12.690 1.00 91.25 104 SER A O 1
ATOM 839 N N . GLU A 1 105 ? -14.713 4.906 12.959 1.00 88.44 105 GLU A N 1
ATOM 840 C CA . GLU A 1 105 ? -14.297 5.664 11.775 1.00 88.44 105 GLU A CA 1
ATOM 841 C C . GLU A 1 105 ? -12.868 6.195 11.924 1.00 88.44 105 GLU A C 1
ATOM 843 O O . GLU A 1 105 ? -12.037 5.989 11.038 1.00 88.44 105 GLU A O 1
ATOM 848 N N . SER A 1 106 ? -12.552 6.795 13.074 1.00 86.44 106 SER A N 1
ATOM 849 C CA . SER A 1 106 ? -11.210 7.301 13.381 1.00 86.44 106 SER A CA 1
ATOM 850 C C . SER A 1 106 ? -10.146 6.195 13.313 1.00 86.44 106 SER A C 1
ATOM 852 O O . SER A 1 106 ? -9.132 6.344 12.623 1.00 86.44 106 SER A O 1
ATOM 854 N N . LEU A 1 107 ? -10.406 5.039 13.936 1.00 87.88 107 LEU A N 1
ATOM 855 C CA . LEU A 1 107 ? -9.502 3.882 13.895 1.00 87.88 107 LEU A CA 1
ATOM 856 C C . LEU A 1 107 ? -9.321 3.329 12.477 1.00 87.88 107 L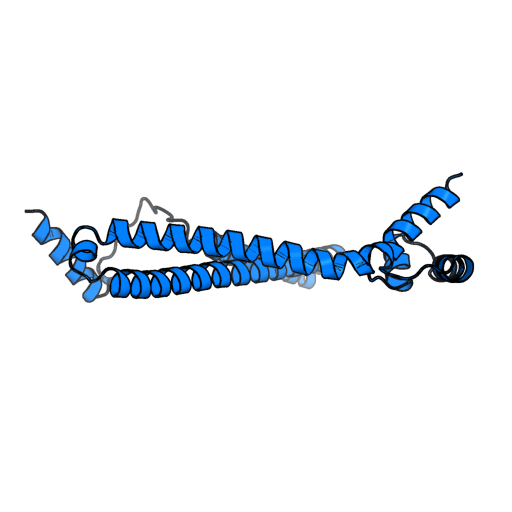EU A C 1
ATOM 858 O O . LEU A 1 107 ? -8.201 3.000 12.078 1.00 87.88 107 LEU A O 1
ATOM 862 N N . LEU A 1 108 ? -10.403 3.242 11.699 1.00 88.69 108 LEU A N 1
ATOM 863 C CA . LEU A 1 108 ? -10.342 2.775 10.317 1.00 88.69 108 LEU A CA 1
ATOM 864 C C . LEU A 1 108 ? -9.497 3.719 9.449 1.00 88.69 108 LEU A C 1
ATOM 866 O O . LEU A 1 108 ? -8.616 3.254 8.723 1.00 88.69 108 LEU A O 1
ATOM 870 N N . ILE A 1 109 ? -9.712 5.034 9.558 1.00 84.94 109 ILE A N 1
ATOM 871 C CA . ILE A 1 109 ? -8.924 6.048 8.843 1.00 84.94 109 ILE A CA 1
ATOM 872 C C . ILE A 1 109 ? -7.447 5.953 9.234 1.00 84.94 109 ILE A C 1
ATOM 874 O O . ILE A 1 109 ? -6.579 5.966 8.357 1.00 84.94 109 ILE A O 1
ATOM 878 N N . GLN A 1 110 ? -7.144 5.804 10.526 1.00 83.06 110 GLN A N 1
ATOM 879 C CA . GLN A 1 110 ? -5.771 5.654 11.003 1.00 83.06 110 GLN A CA 1
ATOM 880 C C . GLN A 1 110 ? -5.103 4.400 10.421 1.00 83.06 110 GLN A C 1
ATOM 882 O O . GLN A 1 110 ? -3.990 4.483 9.896 1.00 83.06 110 GLN A O 1
ATOM 887 N N . ALA A 1 111 ? -5.793 3.256 10.440 1.00 83.06 111 ALA A N 1
ATOM 888 C CA . ALA A 1 111 ? -5.291 2.004 9.877 1.00 83.06 111 ALA A CA 1
ATOM 889 C C . ALA A 1 111 ? -5.073 2.095 8.355 1.00 83.06 111 ALA A C 1
ATOM 891 O O . ALA A 1 111 ? -4.062 1.621 7.829 1.00 83.06 111 ALA A O 1
ATOM 892 N N . MET A 1 112 ? -5.989 2.741 7.631 1.00 81.44 112 MET A N 1
ATOM 893 C CA . MET A 1 112 ? -5.868 2.963 6.189 1.00 81.44 112 MET A CA 1
ATOM 894 C C . MET A 1 112 ? -4.715 3.907 5.842 1.00 81.44 112 MET A C 1
ATOM 896 O O . MET A 1 112 ? -3.962 3.632 4.905 1.00 81.44 112 MET A O 1
ATOM 900 N N . SER A 1 113 ? -4.551 4.989 6.606 1.00 77.25 113 SER A N 1
ATOM 901 C CA . SER A 1 113 ? -3.432 5.924 6.470 1.00 77.25 113 SER A CA 1
ATOM 902 C C . SER A 1 113 ? -2.096 5.218 6.701 1.00 77.25 113 SER A C 1
ATOM 904 O O . SER A 1 113 ? -1.196 5.308 5.864 1.00 77.25 113 SER A O 1
ATOM 906 N N . LEU A 1 114 ? -1.995 4.413 7.764 1.00 80.56 114 LEU A N 1
ATOM 907 C CA . LEU A 1 114 ? -0.812 3.600 8.045 1.00 80.56 114 LEU A CA 1
ATOM 908 C C . LEU A 1 114 ? -0.506 2.628 6.896 1.00 80.56 114 LEU A C 1
ATOM 910 O O . LEU A 1 114 ? 0.633 2.538 6.444 1.00 80.56 114 LEU A O 1
ATOM 914 N N . ASN A 1 115 ? -1.522 1.943 6.364 1.00 83.62 115 ASN A N 1
ATOM 915 C CA . ASN A 1 115 ? -1.360 1.058 5.210 1.00 83.62 115 ASN A CA 1
ATOM 916 C C . ASN A 1 115 ? -0.866 1.813 3.961 1.00 83.62 115 ASN A C 1
ATOM 918 O O . ASN A 1 115 ? 0.001 1.324 3.237 1.00 83.62 115 ASN A O 1
ATOM 922 N N . HIS A 1 116 ? -1.385 3.017 3.704 1.00 81.62 116 HIS A N 1
ATOM 923 C CA . HIS A 1 116 ? -0.915 3.863 2.608 1.00 81.62 116 HIS A CA 1
ATOM 924 C C . HIS A 1 116 ? 0.551 4.292 2.797 1.00 81.62 116 HIS A C 1
ATOM 926 O O . HIS A 1 116 ? 1.351 4.157 1.868 1.00 81.62 116 HIS A O 1
ATOM 932 N N . ILE A 1 117 ? 0.928 4.743 3.999 1.00 76.31 117 ILE A N 1
ATOM 933 C CA . ILE A 1 117 ? 2.316 5.087 4.353 1.00 76.31 117 ILE A CA 1
ATOM 934 C C . ILE A 1 117 ? 3.236 3.886 4.117 1.00 76.31 117 ILE A C 1
ATOM 936 O O . ILE A 1 117 ? 4.266 4.014 3.458 1.00 76.31 117 ILE A O 1
ATOM 940 N N . ASN A 1 118 ? 2.825 2.704 4.572 1.00 81.06 118 ASN A N 1
ATOM 941 C CA . ASN A 1 118 ? 3.576 1.467 4.407 1.00 81.06 118 ASN A CA 1
ATOM 942 C C . ASN A 1 118 ? 3.766 1.079 2.929 1.00 81.06 118 ASN A C 1
ATOM 944 O O . ASN A 1 118 ? 4.870 0.700 2.533 1.00 81.06 118 ASN A O 1
ATOM 948 N N . LYS A 1 119 ? 2.736 1.229 2.082 1.00 85.44 119 LYS A N 1
ATOM 949 C CA . LYS A 1 119 ? 2.857 1.026 0.624 1.00 85.44 119 LYS A CA 1
ATOM 950 C C . LYS A 1 119 ? 3.829 2.017 -0.021 1.00 85.44 119 LYS A C 1
ATOM 952 O O . LYS A 1 119 ? 4.648 1.612 -0.844 1.00 85.44 119 LYS A O 1
ATOM 957 N N . SER A 1 120 ? 3.760 3.292 0.359 1.00 74.69 120 SER A N 1
ATOM 958 C CA . SER A 1 120 ? 4.675 4.332 -0.130 1.00 74.69 120 SER A CA 1
ATOM 959 C C . SER A 1 120 ? 6.126 4.049 0.280 1.00 74.69 120 SER A C 1
ATOM 961 O O . SER A 1 120 ? 7.037 4.100 -0.547 1.00 74.69 120 SER A O 1
ATOM 963 N N . LEU A 1 121 ? 6.346 3.638 1.533 1.00 82.25 121 LEU A N 1
ATOM 964 C CA . LEU A 1 121 ? 7.664 3.248 2.030 1.00 82.25 121 LEU A CA 1
ATOM 965 C C . LEU A 1 121 ? 8.216 2.019 1.287 1.00 82.25 121 LEU A C 1
ATOM 967 O O . LEU A 1 121 ? 9.389 2.007 0.919 1.00 82.25 121 LEU A O 1
ATOM 971 N N . ALA A 1 122 ? 7.375 1.022 0.993 1.00 81.31 122 ALA A N 1
ATOM 972 C CA . ALA A 1 122 ? 7.761 -0.141 0.194 1.00 81.31 122 ALA A CA 1
ATOM 973 C C . ALA A 1 122 ? 8.160 0.231 -1.245 1.00 81.31 122 ALA A C 1
ATOM 975 O O . ALA A 1 122 ? 9.161 -0.276 -1.755 1.00 81.31 122 ALA A O 1
ATOM 976 N N . LEU A 1 123 ? 7.423 1.146 -1.886 1.00 83.50 123 LEU A N 1
ATOM 977 C CA . LEU A 1 123 ? 7.773 1.672 -3.207 1.00 83.50 123 LEU A CA 1
ATOM 978 C C . LEU A 1 123 ? 9.136 2.380 -3.172 1.00 83.50 123 LEU A C 1
ATOM 980 O O . LEU A 1 123 ? 10.005 2.073 -3.987 1.00 83.50 123 LEU A O 1
ATOM 984 N N . ASN A 1 124 ? 9.357 3.259 -2.193 1.00 78.06 124 ASN A N 1
ATOM 985 C CA . ASN A 1 124 ? 10.630 3.963 -2.021 1.00 78.06 124 ASN A CA 1
ATOM 986 C C . ASN A 1 124 ? 11.796 2.996 -1.778 1.00 78.06 124 ASN A C 1
ATOM 988 O O . ASN A 1 124 ? 12.860 3.151 -2.377 1.00 78.06 124 ASN A O 1
ATOM 992 N N . ALA A 1 125 ? 11.591 1.960 -0.962 1.00 85.75 125 ALA A N 1
ATOM 993 C CA . ALA A 1 125 ? 12.583 0.914 -0.732 1.00 85.75 125 ALA A CA 1
ATOM 994 C C . ALA A 1 125 ? 12.903 0.139 -2.024 1.00 85.75 125 ALA A C 1
ATOM 996 O O . ALA A 1 125 ? 14.067 -0.136 -2.319 1.00 85.75 125 ALA A O 1
ATOM 997 N N . SER A 1 126 ? 11.885 -0.164 -2.837 1.00 87.06 126 SER A N 1
ATOM 998 C CA . SER A 1 126 ? 12.069 -0.803 -4.143 1.00 87.06 126 SER A CA 1
ATOM 999 C C . SER A 1 126 ? 12.843 0.084 -5.121 1.00 87.06 126 SER A C 1
ATOM 1001 O O . SER A 1 126 ? 13.717 -0.419 -5.825 1.00 87.06 126 SER A O 1
ATOM 1003 N N . ILE A 1 127 ? 12.553 1.387 -5.169 1.00 87.81 127 ILE A N 1
ATOM 1004 C CA . ILE A 1 127 ? 13.289 2.347 -6.006 1.00 87.81 127 ILE A CA 1
ATOM 1005 C C . ILE A 1 127 ? 14.752 2.417 -5.558 1.00 87.81 127 ILE A C 1
ATOM 1007 O O . ILE A 1 127 ? 15.651 2.298 -6.388 1.00 87.81 127 ILE A O 1
ATOM 1011 N N . ALA A 1 128 ? 15.001 2.532 -4.251 1.00 88.00 128 ALA A N 1
ATOM 1012 C CA . ALA A 1 128 ? 16.352 2.571 -3.697 1.00 88.00 128 ALA A CA 1
ATOM 1013 C C . ALA A 1 128 ? 17.146 1.289 -4.013 1.00 88.00 128 ALA A C 1
ATOM 1015 O O . ALA A 1 128 ? 18.316 1.359 -4.387 1.00 88.00 128 ALA A O 1
ATOM 1016 N N . LYS A 1 129 ? 16.500 0.118 -3.935 1.00 89.75 129 LYS A N 1
ATOM 1017 C CA . LYS A 1 129 ? 17.090 -1.163 -4.346 1.00 89.75 129 LYS A CA 1
ATOM 1018 C C . LYS A 1 129 ? 17.449 -1.180 -5.834 1.00 89.75 129 LYS A C 1
ATOM 1020 O O . LYS A 1 129 ? 18.541 -1.621 -6.180 1.00 89.75 129 LYS A O 1
ATOM 1025 N N . ASN A 1 130 ? 16.549 -0.723 -6.704 1.00 89.94 130 ASN A N 1
ATOM 1026 C CA . ASN A 1 130 ? 16.795 -0.691 -8.147 1.00 89.94 130 ASN A CA 1
ATOM 1027 C C . ASN A 1 130 ? 17.965 0.239 -8.488 1.00 89.94 130 ASN A C 1
ATOM 1029 O O . ASN A 1 130 ? 18.857 -0.163 -9.226 1.00 89.94 130 ASN A O 1
ATOM 1033 N N . ALA A 1 131 ? 18.021 1.425 -7.875 1.00 85.94 131 ALA A N 1
ATOM 1034 C CA . ALA A 1 131 ? 19.132 2.358 -8.048 1.00 85.94 131 ALA A CA 1
ATOM 1035 C C . ALA A 1 131 ? 20.473 1.764 -7.578 1.00 85.94 131 ALA A C 1
ATOM 1037 O O . ALA A 1 131 ? 21.489 1.916 -8.251 1.00 85.94 131 ALA A O 1
ATOM 1038 N N . LEU A 1 132 ? 20.486 1.035 -6.454 1.00 90.75 132 LEU A N 1
ATOM 1039 C CA . LEU A 1 132 ? 21.675 0.307 -5.996 1.00 90.75 132 LEU A CA 1
ATOM 1040 C C . LEU A 1 132 ? 22.096 -0.788 -6.988 1.00 90.75 132 LEU A C 1
ATOM 1042 O O . LEU A 1 132 ? 23.286 -0.974 -7.233 1.00 90.75 132 LEU A O 1
ATOM 1046 N N . MET A 1 133 ? 21.134 -1.511 -7.564 1.00 89.19 133 MET A N 1
ATOM 1047 C CA . MET A 1 133 ? 21.407 -2.550 -8.556 1.00 89.19 133 MET A CA 1
ATOM 1048 C C . MET A 1 133 ? 21.997 -1.956 -9.839 1.00 89.19 133 MET A C 1
ATOM 1050 O O . MET A 1 133 ? 22.985 -2.477 -10.348 1.00 89.19 133 MET A O 1
ATOM 1054 N N . GLU A 1 134 ? 21.451 -0.842 -10.325 1.00 88.00 134 GLU A N 1
ATOM 1055 C CA . GLU A 1 134 ? 22.007 -0.099 -11.461 1.00 88.00 134 GLU A CA 1
ATOM 1056 C C . GLU A 1 134 ? 23.418 0.422 -11.169 1.00 88.00 134 GLU A C 1
ATOM 1058 O O . GLU A 1 134 ? 24.297 0.301 -12.022 1.00 88.00 134 GLU A O 1
ATOM 1063 N N . LEU A 1 135 ? 23.666 0.942 -9.962 1.00 86.88 135 LEU A N 1
ATOM 1064 C CA . LEU A 1 135 ? 24.999 1.376 -9.536 1.00 86.88 135 LEU A CA 1
ATOM 1065 C C . LEU A 1 135 ? 25.993 0.207 -9.512 1.00 86.88 135 LEU A C 1
ATOM 1067 O O . LEU A 1 135 ? 27.129 0.359 -9.942 1.00 86.88 135 LEU A O 1
ATOM 1071 N N . SER A 1 136 ? 25.556 -0.969 -9.057 1.00 84.69 136 SER A N 1
ATOM 1072 C CA . SER A 1 136 ? 26.386 -2.175 -9.041 1.00 84.69 136 SER A CA 1
ATOM 1073 C C . SER A 1 136 ? 26.666 -2.738 -10.436 1.00 84.69 136 SER A C 1
ATOM 1075 O O . SER A 1 136 ? 27.697 -3.377 -10.621 1.00 84.69 136 SER A O 1
ATOM 1077 N N . ILE A 1 137 ? 25.754 -2.563 -11.397 1.00 86.38 137 ILE A N 1
ATOM 1078 C CA . ILE A 1 137 ? 25.935 -3.018 -12.785 1.00 86.38 137 ILE A CA 1
ATOM 1079 C C . ILE A 1 137 ? 26.882 -2.082 -13.542 1.00 86.38 137 ILE A C 1
ATOM 1081 O O . ILE A 1 137 ? 27.703 -2.546 -14.327 1.00 86.38 137 ILE A O 1
ATOM 1085 N N . ASN A 1 138 ? 26.773 -0.776 -13.295 1.00 83.75 138 ASN A N 1
ATOM 1086 C CA . ASN A 1 138 ? 27.583 0.258 -13.940 1.00 83.75 138 ASN A CA 1
ATOM 1087 C C . ASN A 1 138 ? 28.872 0.586 -13.162 1.00 83.75 138 ASN A C 1
ATOM 1089 O O . ASN A 1 138 ? 29.440 1.661 -13.353 1.00 83.75 138 ASN A O 1
ATOM 1093 N N . ASP A 1 139 ? 29.311 -0.308 -12.271 1.00 84.56 139 ASP A N 1
ATOM 1094 C CA . ASP A 1 139 ? 30.499 -0.115 -11.440 1.00 84.56 139 ASP A CA 1
ATOM 1095 C C . ASP A 1 139 ? 31.757 0.054 -12.310 1.00 84.56 139 ASP A C 1
ATOM 1097 O O . ASP A 1 139 ? 32.063 -0.782 -13.161 1.00 84.56 139 ASP A O 1
ATOM 1101 N N . ASP A 1 140 ? 32.515 1.127 -12.072 1.00 84.31 140 ASP A N 1
ATOM 1102 C CA . ASP A 1 140 ? 33.800 1.381 -12.734 1.00 84.31 140 ASP A CA 1
ATOM 1103 C C . ASP A 1 140 ? 34.950 0.540 -12.141 1.00 84.31 140 ASP A C 1
ATOM 1105 O O . ASP A 1 140 ? 36.088 0.588 -12.615 1.00 84.31 140 ASP A O 1
ATOM 1109 N N . GLY A 1 141 ? 34.659 -0.244 -11.096 1.00 82.56 141 GLY A N 1
ATOM 1110 C CA . GLY A 1 141 ? 35.592 -1.128 -10.409 1.00 82.56 141 GLY A CA 1
ATOM 1111 C C . GLY A 1 141 ? 36.538 -0.408 -9.446 1.00 82.56 141 GLY A C 1
ATOM 1112 O O . GLY A 1 141 ? 37.354 -1.078 -8.791 1.00 82.56 141 GLY A O 1
ATOM 1113 N N . SER A 1 142 ? 36.433 0.922 -9.331 1.00 89.88 142 SER A N 1
ATOM 1114 C CA . SER A 1 142 ? 37.249 1.740 -8.436 1.00 89.88 142 SER A CA 1
ATOM 1115 C C . SER A 1 142 ? 36.961 1.415 -6.968 1.00 89.88 142 SER A C 1
ATOM 1117 O O . SER A 1 142 ? 35.868 0.986 -6.587 1.00 89.88 142 SER A O 1
ATOM 1119 N N . MET A 1 143 ? 37.955 1.621 -6.101 1.00 84.00 143 MET A N 1
ATOM 1120 C CA . MET A 1 143 ? 37.767 1.426 -4.658 1.00 84.00 143 MET A CA 1
ATOM 1121 C C . MET A 1 143 ? 36.701 2.387 -4.110 1.00 84.00 143 MET A C 1
ATOM 1123 O O . MET A 1 143 ? 35.917 2.014 -3.244 1.00 84.00 143 MET A O 1
ATOM 1127 N N . GLN A 1 144 ? 36.631 3.600 -4.659 1.00 85.31 144 GLN A N 1
ATOM 1128 C CA . GLN A 1 144 ? 35.641 4.614 -4.312 1.00 85.31 144 GLN A CA 1
ATOM 1129 C C . GLN A 1 144 ? 34.219 4.159 -4.664 1.00 85.31 144 GLN A C 1
ATO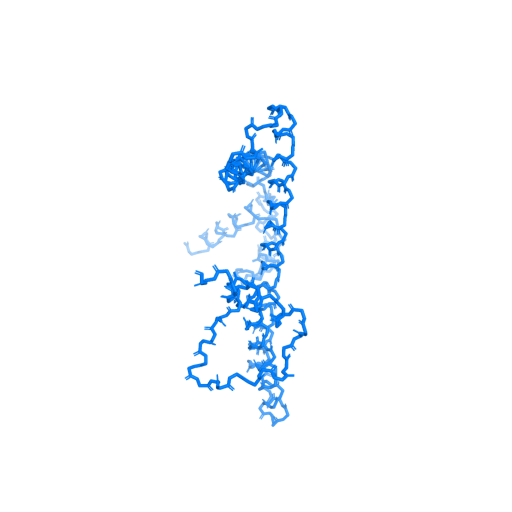M 1131 O O . GLN A 1 144 ? 33.331 4.267 -3.820 1.00 85.31 144 GLN A O 1
ATOM 1136 N N . SER A 1 145 ? 34.010 3.603 -5.862 1.00 82.94 145 SER A N 1
ATOM 1137 C CA . SER A 1 145 ? 32.709 3.070 -6.279 1.00 82.94 145 SER A CA 1
ATOM 1138 C C . SER A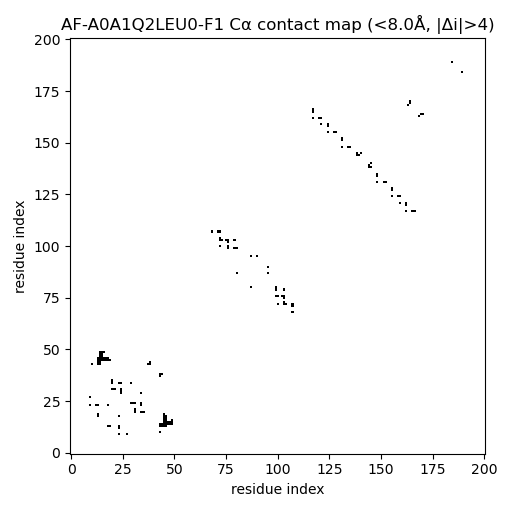 1 145 ? 32.291 1.869 -5.427 1.00 82.94 145 SER A C 1
ATOM 1140 O O . SER A 1 145 ? 31.183 1.841 -4.893 1.00 82.94 145 SER A O 1
ATOM 1142 N N . LYS A 1 146 ? 33.211 0.937 -5.146 1.00 85.56 146 LYS A N 1
ATOM 1143 C CA . LYS A 1 146 ? 32.954 -0.200 -4.242 1.00 85.56 146 LYS A CA 1
ATOM 1144 C C . LYS A 1 146 ? 32.579 0.244 -2.829 1.00 85.56 146 LYS A C 1
ATOM 1146 O O . LYS A 1 146 ? 31.630 -0.283 -2.251 1.00 85.56 146 LYS A O 1
ATOM 1151 N N . MET A 1 147 ? 33.284 1.232 -2.277 1.00 85.88 147 MET A N 1
ATOM 1152 C CA . MET A 1 147 ? 32.946 1.818 -0.976 1.00 85.88 147 MET A CA 1
ATOM 1153 C C . MET A 1 147 ? 31.571 2.500 -0.999 1.00 85.88 147 MET A C 1
ATOM 1155 O O . MET A 1 147 ? 30.805 2.349 -0.048 1.00 85.88 147 MET A O 1
ATOM 1159 N N . ALA A 1 148 ? 31.229 3.201 -2.084 1.00 86.19 148 ALA A N 1
ATOM 1160 C CA . ALA A 1 148 ? 29.918 3.819 -2.258 1.00 86.19 148 ALA A CA 1
ATOM 1161 C C . ALA A 1 148 ? 28.796 2.772 -2.353 1.00 86.19 148 ALA A C 1
ATOM 1163 O O . ALA A 1 148 ? 27.783 2.918 -1.675 1.00 86.19 148 ALA A O 1
ATOM 1164 N N . ILE A 1 149 ? 28.990 1.686 -3.108 1.00 89.25 149 ILE A N 1
ATOM 1165 C CA . ILE A 1 149 ? 28.036 0.571 -3.213 1.00 89.25 149 ILE A CA 1
ATOM 1166 C C . ILE A 1 149 ? 27.806 -0.076 -1.843 1.00 89.25 149 ILE A C 1
ATOM 1168 O O . ILE A 1 149 ? 26.656 -0.292 -1.464 1.00 89.25 149 ILE A O 1
ATOM 1172 N N . ILE A 1 150 ? 28.866 -0.334 -1.067 1.00 88.31 150 ILE A N 1
ATOM 1173 C CA . ILE A 1 150 ? 28.750 -0.900 0.288 1.00 88.31 150 ILE A CA 1
ATOM 1174 C C . ILE A 1 150 ? 27.957 0.043 1.203 1.00 88.31 150 ILE A C 1
ATOM 1176 O O . ILE A 1 150 ? 26.994 -0.384 1.840 1.00 88.31 150 ILE A O 1
ATOM 1180 N N . ALA A 1 151 ? 28.300 1.333 1.220 1.00 87.94 151 ALA A N 1
ATOM 1181 C CA . ALA A 1 151 ? 27.605 2.324 2.040 1.00 87.94 151 ALA A CA 1
ATOM 1182 C C . ALA A 1 151 ? 26.130 2.500 1.625 1.00 87.94 151 ALA A C 1
ATOM 1184 O O . ALA A 1 151 ? 25.240 2.598 2.470 1.00 87.94 151 ALA A O 1
ATOM 1185 N N . CYS A 1 152 ? 25.839 2.518 0.322 1.00 87.06 152 CYS A N 1
ATOM 1186 C CA . CYS A 1 152 ? 24.474 2.567 -0.197 1.00 87.06 152 CYS A CA 1
ATOM 1187 C C . CYS A 1 152 ? 23.698 1.286 0.136 1.00 87.06 152 CYS A C 1
ATOM 1189 O O . CYS A 1 152 ? 22.533 1.376 0.515 1.00 87.06 152 CYS A O 1
ATOM 1191 N N . SER A 1 153 ? 24.333 0.115 0.067 1.00 87.75 153 SER A N 1
ATOM 1192 C CA . SER A 1 153 ? 23.741 -1.163 0.471 1.00 87.75 153 SER A CA 1
ATOM 1193 C C . SER A 1 153 ? 23.354 -1.174 1.949 1.00 87.75 153 SER A C 1
ATOM 1195 O O . SER A 1 153 ? 22.263 -1.626 2.293 1.00 87.75 153 SER A O 1
ATOM 1197 N N . GLU A 1 154 ? 24.197 -0.630 2.829 1.00 88.94 154 GLU A N 1
ATOM 1198 C CA . GLU A 1 154 ? 23.875 -0.481 4.251 1.00 88.94 154 GLU A CA 1
ATOM 1199 C C . GLU A 1 154 ? 22.657 0.434 4.462 1.00 88.94 154 GLU A C 1
ATOM 1201 O O . GLU A 1 154 ? 21.727 0.086 5.194 1.00 88.94 154 GLU A O 1
ATOM 1206 N N . LYS A 1 155 ? 22.597 1.568 3.751 1.00 89.44 155 LYS A N 1
ATOM 1207 C CA . LYS A 1 155 ? 21.447 2.487 3.806 1.00 89.44 155 LYS A CA 1
ATOM 1208 C C . LYS A 1 155 ? 20.161 1.848 3.286 1.00 89.44 155 LYS A C 1
ATOM 1210 O O . LYS A 1 155 ? 19.117 1.998 3.914 1.00 89.44 155 LYS A O 1
ATOM 1215 N N . VAL A 1 156 ? 20.229 1.113 2.175 1.00 89.25 156 VAL A N 1
ATOM 1216 C CA . VAL A 1 156 ? 19.086 0.367 1.629 1.00 89.25 156 VAL A CA 1
ATOM 1217 C C . VAL A 1 156 ? 18.620 -0.692 2.629 1.00 89.25 156 VAL A C 1
ATOM 1219 O O . VAL A 1 156 ? 17.427 -0.773 2.910 1.00 89.25 156 VAL A O 1
ATOM 1222 N N . SER A 1 157 ? 19.542 -1.441 3.240 1.00 88.31 157 SER A N 1
ATOM 1223 C CA . SER A 1 157 ? 19.229 -2.411 4.299 1.00 88.31 157 SER A CA 1
ATOM 1224 C C . SER A 1 157 ? 18.506 -1.758 5.485 1.00 88.31 157 SER A C 1
ATOM 1226 O O . SER A 1 157 ? 17.493 -2.272 5.961 1.00 88.31 157 SER A O 1
ATOM 1228 N N . LYS A 1 158 ? 18.950 -0.567 5.910 1.00 89.38 158 LYS A N 1
ATOM 1229 C CA . LYS A 1 158 ? 18.287 0.203 6.970 1.00 89.38 158 LYS A CA 1
ATOM 1230 C C . LYS A 1 158 ? 16.855 0.609 6.598 1.00 89.38 158 LYS A C 1
ATOM 1232 O O . LYS A 1 158 ? 15.958 0.401 7.408 1.00 89.38 158 LYS A O 1
ATOM 1237 N N . ILE A 1 159 ? 16.624 1.096 5.374 1.00 86.56 159 ILE A N 1
ATOM 1238 C CA . ILE A 1 159 ? 15.273 1.425 4.872 1.00 86.56 159 ILE A CA 1
ATOM 1239 C C . ILE A 1 159 ? 14.359 0.192 4.930 1.00 86.56 159 ILE A C 1
ATOM 1241 O O . ILE A 1 159 ? 13.211 0.286 5.362 1.00 86.56 159 ILE A O 1
ATOM 1245 N N . PHE A 1 160 ? 14.862 -0.984 4.541 1.00 83.31 160 PHE A N 1
ATOM 1246 C CA . PHE A 1 160 ? 14.088 -2.226 4.621 1.00 83.31 160 PHE A CA 1
ATOM 1247 C C . PHE A 1 160 ? 13.806 -2.667 6.065 1.00 83.31 160 PHE A C 1
ATOM 1249 O O . PHE A 1 160 ? 12.714 -3.165 6.338 1.00 83.31 160 PHE A O 1
ATOM 1256 N N . ASN A 1 161 ? 14.732 -2.453 7.002 1.00 84.06 161 ASN A N 1
ATOM 1257 C CA . ASN A 1 161 ? 14.502 -2.733 8.424 1.00 84.06 161 ASN A CA 1
ATOM 1258 C C . ASN A 1 161 ? 13.472 -1.781 9.055 1.00 84.06 161 ASN A C 1
ATOM 1260 O O . ASN A 1 161 ? 12.617 -2.216 9.832 1.00 84.06 161 ASN A O 1
ATOM 1264 N N . GLU A 1 162 ? 13.512 -0.496 8.701 1.00 82.19 162 GLU A N 1
ATOM 1265 C CA . GLU A 1 162 ? 12.503 0.487 9.111 1.00 82.19 162 GLU A CA 1
ATOM 1266 C C . GLU A 1 162 ? 11.125 0.127 8.536 1.00 82.19 162 GLU A C 1
ATOM 1268 O O . GLU A 1 162 ? 10.132 0.124 9.263 1.00 82.19 162 GLU A O 1
ATOM 1273 N N . LEU A 1 163 ? 11.067 -0.300 7.269 1.00 82.56 163 LEU A N 1
ATOM 1274 C CA . LEU A 1 163 ? 9.846 -0.811 6.642 1.00 82.56 163 LEU A CA 1
ATOM 1275 C C . LEU A 1 163 ? 9.310 -2.066 7.343 1.00 82.56 163 LEU A C 1
ATOM 1277 O O . LEU A 1 163 ? 8.115 -2.136 7.623 1.00 82.56 163 LEU A O 1
ATOM 1281 N N . LYS A 1 164 ? 10.175 -3.042 7.657 1.00 77.75 164 LYS A N 1
ATOM 1282 C CA . LYS A 1 164 ? 9.797 -4.244 8.420 1.00 77.75 164 LYS A CA 1
ATOM 1283 C C . LYS A 1 164 ? 9.151 -3.848 9.750 1.00 77.75 164 LYS A C 1
ATOM 1285 O O . LYS A 1 164 ? 8.077 -4.345 10.077 1.00 77.75 164 LYS A O 1
ATOM 1290 N N . THR A 1 165 ? 9.773 -2.913 10.466 1.00 82.06 165 THR A N 1
ATOM 1291 C CA . THR A 1 165 ? 9.280 -2.408 11.755 1.00 82.06 165 THR A CA 1
ATOM 1292 C C . THR A 1 165 ? 7.939 -1.680 11.619 1.00 82.06 165 THR A C 1
ATOM 1294 O O . THR A 1 165 ? 7.054 -1.857 12.448 1.00 82.06 165 THR A O 1
ATOM 1297 N N . SER A 1 166 ? 7.754 -0.884 10.564 1.00 76.56 166 SER A N 1
ATOM 1298 C CA . SER A 1 166 ? 6.502 -0.157 10.300 1.00 76.56 166 SER A CA 1
ATOM 1299 C C . SER A 1 166 ? 5.339 -1.082 9.908 1.00 76.56 166 SER A C 1
ATOM 1301 O O . SER A 1 166 ? 4.184 -0.815 10.235 1.00 76.56 166 SER A O 1
ATOM 1303 N N . LEU A 1 167 ? 5.631 -2.175 9.194 1.00 73.38 167 LEU A N 1
ATOM 1304 C CA . LEU A 1 167 ? 4.633 -3.145 8.732 1.00 73.38 167 LEU A CA 1
ATOM 1305 C C . LEU A 1 167 ? 4.186 -4.116 9.825 1.00 73.38 167 LEU A C 1
ATOM 1307 O O . LEU A 1 167 ? 3.007 -4.451 9.898 1.00 73.38 167 LEU A O 1
ATOM 1311 N N . TYR A 1 168 ? 5.132 -4.596 10.630 1.00 74.69 168 TYR A N 1
ATOM 1312 C CA . TYR A 1 168 ? 4.913 -5.719 11.544 1.00 74.69 168 TYR A CA 1
ATOM 1313 C C . TYR A 1 168 ? 5.093 -5.344 13.021 1.00 74.69 168 TYR A C 1
ATOM 1315 O O . TYR A 1 168 ? 4.966 -6.202 13.890 1.00 74.69 168 TYR A O 1
ATOM 1323 N N . GLY A 1 169 ? 5.371 -4.071 13.314 1.00 67.69 169 GLY A N 1
ATOM 1324 C CA . GLY A 1 169 ? 5.821 -3.634 14.632 1.00 67.69 169 GLY A CA 1
ATOM 1325 C C . GLY A 1 169 ? 7.299 -3.963 14.865 1.00 67.69 169 GLY A C 1
ATOM 1326 O O . GLY A 1 169 ? 7.953 -4.636 14.064 1.00 67.69 169 GLY A O 1
ATOM 1327 N N . LYS A 1 170 ? 7.859 -3.471 15.976 1.00 63.72 170 LYS A N 1
ATOM 1328 C CA . LYS A 1 170 ? 9.193 -3.903 16.414 1.00 63.72 170 LYS A CA 1
ATOM 1329 C C . LYS A 1 170 ? 9.125 -5.391 16.748 1.00 63.72 170 LYS A C 1
ATOM 1331 O O . LYS A 1 170 ? 8.256 -5.801 17.514 1.00 63.72 170 LYS A O 1
ATOM 1336 N N . GLU A 1 171 ? 10.059 -6.186 16.225 1.00 44.56 171 GLU A N 1
ATOM 1337 C CA . GLU A 1 171 ? 10.321 -7.491 16.829 1.00 44.56 171 GLU A CA 1
ATOM 1338 C C . GLU A 1 171 ? 10.644 -7.242 18.301 1.00 44.56 171 GLU A C 1
ATOM 1340 O O . GLU A 1 171 ? 11.543 -6.464 18.630 1.00 44.56 171 GLU A O 1
ATOM 1345 N N . ILE A 1 172 ? 9.883 -7.880 19.188 1.00 42.56 172 ILE A N 1
ATOM 1346 C CA . ILE A 1 172 ? 10.305 -8.034 20.571 1.00 42.56 172 ILE A CA 1
ATOM 1347 C C . ILE A 1 172 ? 11.511 -8.962 20.489 1.00 42.56 172 ILE A C 1
ATOM 1349 O O . ILE A 1 172 ? 11.380 -10.186 20.510 1.00 42.56 172 ILE A O 1
ATOM 1353 N N . THR A 1 173 ? 12.701 -8.390 20.333 1.00 38.75 173 THR A N 1
ATOM 1354 C CA . THR A 1 173 ? 13.922 -9.097 20.682 1.00 38.75 173 THR A CA 1
ATOM 1355 C C . THR A 1 173 ? 13.795 -9.348 22.172 1.00 38.75 173 THR A C 1
ATOM 1357 O O . THR A 1 173 ? 14.045 -8.459 22.980 1.00 38.75 173 THR A O 1
ATOM 1360 N N . ILE A 1 174 ? 13.332 -10.539 22.551 1.00 39.69 174 ILE A N 1
ATOM 1361 C CA . ILE A 1 174 ? 13.502 -11.020 23.914 1.00 39.69 174 ILE A CA 1
ATOM 1362 C C . ILE A 1 174 ? 15.008 -11.221 24.051 1.00 39.69 174 ILE A C 1
ATOM 1364 O O . ILE A 1 174 ? 15.547 -12.291 23.770 1.00 39.69 174 ILE A O 1
ATOM 1368 N N . THR A 1 175 ? 15.719 -10.155 24.407 1.00 36.38 175 THR A N 1
ATOM 1369 C CA . THR A 1 175 ? 17.091 -10.232 24.880 1.00 36.38 175 THR A CA 1
ATOM 1370 C C . THR A 1 175 ? 17.016 -11.029 26.172 1.00 36.38 175 THR A C 1
ATOM 1372 O O . THR A 1 175 ? 16.752 -10.484 27.238 1.00 36.38 175 THR A O 1
ATOM 1375 N N . GLN A 1 176 ? 17.227 -12.344 26.094 1.00 41.91 176 GLN A N 1
ATOM 1376 C CA . GLN A 1 176 ? 17.258 -13.233 27.260 1.00 41.91 176 GLN A CA 1
ATOM 1377 C C . GLN A 1 176 ? 18.419 -12.940 28.232 1.00 41.91 176 GLN A C 1
ATOM 1379 O O . GLN A 1 176 ? 18.703 -13.759 29.091 1.00 41.91 176 GLN A O 1
ATOM 1384 N N . ASN A 1 177 ? 19.084 -11.785 28.155 1.00 41.50 177 ASN A N 1
ATOM 1385 C CA . ASN A 1 177 ? 20.108 -11.367 29.107 1.00 41.50 177 ASN A CA 1
ATOM 1386 C C . ASN A 1 177 ? 20.181 -9.838 29.197 1.00 41.50 177 ASN A C 1
ATOM 1388 O O . ASN A 1 177 ? 21.140 -9.225 28.738 1.00 41.50 177 ASN A O 1
ATOM 1392 N N . ALA A 1 178 ? 19.181 -9.215 29.811 1.00 36.75 178 ALA A N 1
ATOM 1393 C CA . ALA A 1 178 ? 19.355 -7.897 30.401 1.00 36.75 178 ALA A CA 1
ATOM 1394 C C . ALA A 1 178 ? 18.814 -7.959 31.827 1.00 36.75 178 ALA A C 1
ATOM 1396 O O . ALA A 1 178 ? 17.609 -7.991 32.055 1.00 36.75 178 ALA A O 1
ATOM 1397 N N . LYS A 1 179 ? 19.731 -8.003 32.794 1.00 46.66 179 LYS A N 1
ATOM 1398 C CA . LYS A 1 179 ? 19.463 -7.510 34.141 1.00 46.66 179 LYS A CA 1
ATOM 1399 C C . LYS A 1 179 ? 19.107 -6.036 33.934 1.00 46.66 179 LYS A C 1
ATOM 1401 O O . LYS A 1 179 ? 19.998 -5.235 33.686 1.00 46.66 179 LYS A O 1
ATOM 1406 N N . SER A 1 180 ? 17.813 -5.748 33.839 1.00 46.25 180 SER A N 1
ATOM 1407 C CA . SER A 1 180 ? 17.275 -4.440 33.482 1.00 46.25 180 SER A CA 1
ATOM 1408 C C . SER A 1 180 ? 17.791 -3.410 34.476 1.00 46.25 180 SER A C 1
ATOM 1410 O O . SER A 1 180 ? 17.492 -3.493 35.668 1.00 46.25 180 SER A O 1
ATOM 1412 N N . ASP A 1 181 ? 18.613 -2.489 33.983 1.00 48.97 181 ASP A N 1
ATOM 1413 C CA . ASP A 1 181 ? 19.072 -1.340 34.744 1.00 48.97 181 ASP A CA 1
ATOM 1414 C C . ASP A 1 181 ? 17.863 -0.415 34.925 1.00 48.97 181 ASP A C 1
ATOM 1416 O O . ASP A 1 181 ? 17.480 0.336 34.030 1.00 48.97 181 ASP A O 1
ATOM 1420 N N . LEU A 1 182 ? 17.190 -0.553 36.071 1.00 56.19 182 LEU A N 1
ATOM 1421 C CA . LEU A 1 182 ? 15.997 0.216 36.456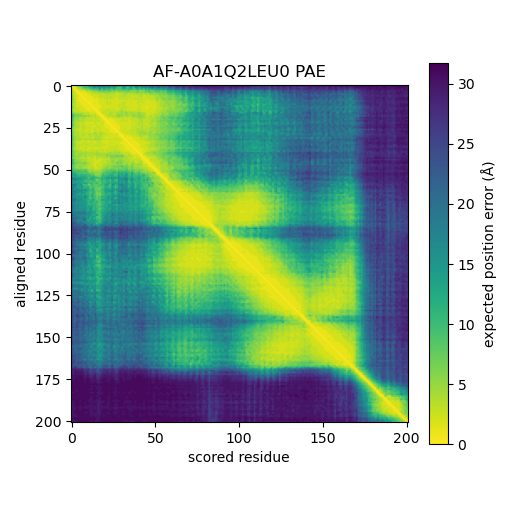 1.00 56.19 182 LEU A CA 1
ATOM 1422 C C . LEU A 1 182 ? 16.264 1.729 36.552 1.00 56.19 182 LEU A C 1
ATOM 1424 O O . LEU A 1 182 ? 15.332 2.504 36.741 1.00 56.19 182 LEU A O 1
ATOM 1428 N N . SER A 1 183 ? 17.523 2.143 36.406 1.00 60.81 183 SER A N 1
ATOM 1429 C CA . SER A 1 183 ? 17.983 3.529 36.442 1.00 60.81 183 SER A CA 1
ATOM 1430 C C . SER A 1 183 ? 17.552 4.356 35.219 1.00 60.81 183 SER A C 1
ATOM 1432 O O . SER A 1 183 ? 17.618 5.580 35.275 1.00 60.81 183 SER A O 1
ATOM 1434 N N . GLU A 1 184 ? 17.133 3.717 34.118 1.00 55.56 184 GLU A N 1
ATOM 1435 C CA . GLU A 1 184 ? 16.719 4.400 32.876 1.00 55.56 184 GLU A CA 1
ATOM 1436 C C . GLU A 1 184 ? 15.193 4.531 32.710 1.00 55.56 184 GLU A C 1
ATOM 1438 O O . GLU A 1 184 ? 14.730 5.125 31.735 1.00 55.56 184 GLU A O 1
ATOM 1443 N N . MET A 1 185 ? 14.398 3.990 33.640 1.00 59.88 185 MET A N 1
ATOM 1444 C CA . MET A 1 185 ? 12.937 4.097 33.588 1.00 59.88 185 MET A CA 1
ATOM 1445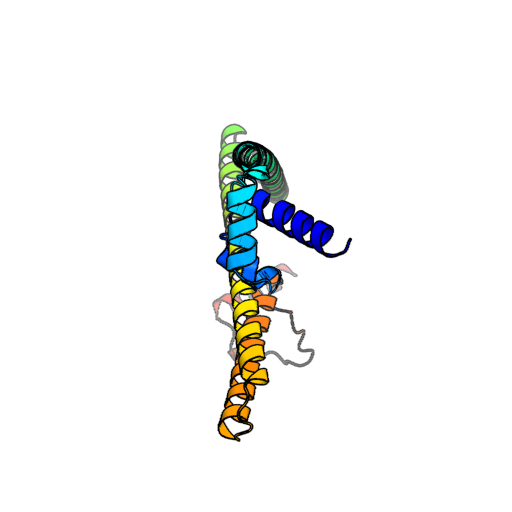 C C . MET A 1 185 ? 12.469 5.469 34.074 1.00 59.88 185 MET A C 1
ATOM 1447 O O . MET A 1 185 ? 13.006 6.020 35.033 1.00 59.88 185 MET A O 1
ATOM 1451 N N . SER A 1 186 ? 11.443 6.023 33.424 1.00 58.12 186 SER A N 1
ATOM 1452 C CA . SER A 1 186 ? 10.821 7.266 33.888 1.00 58.12 186 SER A CA 1
ATOM 1453 C C . SER A 1 186 ? 10.096 7.030 35.218 1.00 58.12 186 SER A C 1
ATOM 1455 O O . SER A 1 186 ? 9.439 6.001 35.386 1.00 58.12 186 SER A O 1
ATOM 1457 N N . ASP A 1 187 ? 10.132 8.002 36.137 1.00 69.06 187 ASP A N 1
ATOM 1458 C CA . ASP A 1 187 ? 9.416 7.947 37.426 1.00 69.06 187 ASP A CA 1
ATOM 1459 C C . ASP A 1 187 ? 7.924 7.584 37.273 1.00 69.06 187 ASP A C 1
ATOM 1461 O O . ASP A 1 187 ? 7.339 6.956 38.156 1.00 69.06 187 ASP A O 1
ATOM 1465 N N . GLY A 1 188 ? 7.306 7.924 36.133 1.00 69.25 188 GLY A N 1
ATOM 1466 C CA . GLY A 1 188 ? 5.925 7.547 35.814 1.00 69.25 188 GLY A CA 1
ATOM 1467 C C . GLY A 1 188 ? 5.726 6.049 35.550 1.00 69.25 188 GLY A C 1
ATOM 1468 O O . GLY A 1 188 ? 4.725 5.479 35.976 1.00 69.25 188 GLY A O 1
ATOM 1469 N N . GLU A 1 189 ? 6.689 5.388 34.908 1.00 65.12 189 GLU A N 1
ATOM 1470 C CA . GLU A 1 189 ? 6.642 3.947 34.618 1.00 65.12 189 GLU A CA 1
ATOM 1471 C C . GLU A 1 189 ? 6.931 3.113 35.877 1.00 65.12 189 GLU A C 1
ATOM 1473 O O . GLU A 1 189 ? 6.351 2.043 36.073 1.00 65.12 189 GLU A O 1
ATOM 1478 N N . LEU A 1 190 ? 7.779 3.631 36.773 1.00 70.19 190 LEU A N 1
ATOM 1479 C CA . LEU A 1 190 ? 8.025 3.052 38.099 1.00 70.19 190 LEU A CA 1
ATOM 1480 C C . LEU A 1 190 ? 6.765 3.090 38.975 1.00 70.19 190 LEU A C 1
ATOM 1482 O O . LEU A 1 190 ? 6.431 2.096 39.621 1.00 70.19 190 LEU A O 1
ATOM 1486 N N . LEU A 1 191 ? 6.030 4.204 38.956 1.00 70.81 191 LEU A N 1
ATOM 1487 C CA . LEU A 1 191 ? 4.763 4.354 39.679 1.00 70.81 191 LEU A CA 1
ATOM 1488 C C . LEU A 1 191 ? 3.679 3.391 39.174 1.00 70.81 191 LEU A C 1
ATOM 1490 O O . LEU A 1 191 ? 2.932 2.830 39.976 1.00 70.81 191 LEU A O 1
ATOM 1494 N N . GLU A 1 192 ? 3.603 3.147 37.864 1.00 72.56 192 GLU A N 1
ATOM 1495 C CA . GLU A 1 192 ? 2.678 2.152 37.308 1.00 72.56 192 GLU A CA 1
ATOM 1496 C C . GLU A 1 192 ? 3.028 0.715 37.709 1.00 72.56 192 GLU A C 1
ATOM 1498 O O . GLU A 1 192 ? 2.125 -0.093 37.938 1.00 72.56 192 GLU A O 1
ATOM 1503 N N . LEU A 1 193 ? 4.317 0.383 37.811 1.00 74.06 193 LEU A N 1
ATOM 1504 C CA . LEU A 1 193 ? 4.757 -0.939 38.260 1.00 74.06 193 LEU A CA 1
ATOM 1505 C C . LEU A 1 193 ? 4.459 -1.179 39.739 1.00 74.06 193 LEU A C 1
ATOM 1507 O O . LEU A 1 193 ? 4.005 -2.266 40.087 1.00 74.06 193 LEU A O 1
ATOM 1511 N N . ILE A 1 194 ? 4.659 -0.169 40.589 1.00 73.31 194 ILE A N 1
ATOM 1512 C CA . ILE A 1 194 ? 4.313 -0.241 42.015 1.00 73.31 194 ILE A CA 1
ATOM 1513 C C . ILE A 1 194 ? 2.806 -0.453 42.178 1.00 73.31 194 ILE A C 1
ATOM 1515 O O . ILE A 1 194 ? 2.388 -1.387 42.854 1.00 73.31 194 ILE A O 1
ATOM 1519 N N . ASN A 1 195 ? 1.986 0.328 41.470 1.00 71.81 195 ASN A N 1
ATOM 1520 C CA . ASN A 1 195 ? 0.532 0.176 41.531 1.00 71.81 195 ASN A CA 1
ATOM 1521 C C . ASN A 1 195 ? 0.058 -1.193 41.017 1.00 71.81 195 ASN A C 1
ATOM 1523 O O . ASN A 1 195 ? -0.894 -1.754 41.551 1.00 71.81 195 ASN A O 1
ATOM 1527 N N . LYS A 1 196 ? 0.713 -1.758 39.993 1.00 69.06 196 LYS A N 1
ATOM 1528 C CA . LYS A 1 196 ? 0.408 -3.116 39.511 1.00 69.06 196 LYS A CA 1
ATOM 1529 C C . LYS A 1 196 ? 0.842 -4.209 40.487 1.00 69.06 196 LYS A C 1
ATOM 1531 O O . LYS A 1 196 ? 0.188 -5.245 40.519 1.00 69.06 196 LYS A O 1
ATOM 1536 N N . ALA A 1 197 ? 1.914 -3.996 41.249 1.00 63.38 197 ALA A N 1
ATOM 1537 C CA . ALA A 1 197 ? 2.382 -4.938 42.261 1.00 63.38 197 ALA A CA 1
ATOM 1538 C C . ALA A 1 197 ? 1.480 -4.936 43.510 1.00 63.38 197 ALA A C 1
ATOM 1540 O O . ALA A 1 197 ? 1.122 -6.009 43.990 1.00 63.38 197 ALA A O 1
ATOM 1541 N N . ASP A 1 198 ? 1.028 -3.763 43.964 1.00 54.81 198 ASP A N 1
ATOM 1542 C CA . ASP A 1 198 ? 0.120 -3.629 45.118 1.00 54.81 198 ASP A CA 1
ATOM 1543 C C . ASP A 1 198 ? -1.298 -4.169 44.851 1.00 54.81 198 ASP A C 1
ATOM 1545 O O . ASP A 1 198 ? -2.017 -4.519 45.779 1.00 54.81 198 ASP A O 1
ATOM 1549 N N . LEU A 1 199 ? -1.714 -4.280 43.585 1.00 53.09 199 LEU A N 1
ATOM 1550 C CA . LEU A 1 199 ? -2.998 -4.884 43.190 1.00 53.09 199 LEU A CA 1
ATOM 1551 C C . LEU A 1 199 ? -2.952 -6.423 43.095 1.00 53.09 199 LEU A C 1
ATOM 1553 O O . LEU A 1 199 ? -3.936 -7.035 42.673 1.00 53.09 199 LEU A O 1
ATOM 1557 N N . SER A 1 200 ? -1.815 -7.041 43.428 1.00 50.16 200 SER A N 1
ATOM 1558 C CA . SER A 1 200 ? -1.607 -8.496 43.363 1.00 50.16 200 SER A CA 1
ATOM 1559 C C . SER A 1 200 ? -1.394 -9.189 44.721 1.00 50.16 200 SER A C 1
ATOM 1561 O O . SER A 1 200 ? -1.079 -10.381 44.734 1.00 50.16 200 SER A O 1
ATOM 1563 N N . GLU A 1 201 ? -1.643 -8.487 45.834 1.00 42.12 201 GLU A N 1
ATOM 1564 C CA . GLU A 1 201 ? -1.938 -9.064 47.165 1.00 42.12 201 GLU A CA 1
ATOM 1565 C C . GLU A 1 201 ? -3.436 -8.962 47.495 1.00 42.12 201 GLU A C 1
ATOM 1567 O O . GLU A 1 201 ? -3.953 -9.901 48.147 1.00 42.12 201 GLU A O 1
#

Radius of gyration: 28.64 Å; Cα contacts (8 Å, |Δi|>4): 87; chains: 1; bounding box: 67×25×88 Å

Organism: NCBI:txid37372

Mean predicted aligned error: 15.67 Å

pLDDT: mean 79.53, std 12.97, range [36.38, 92.88]

Foldseek 3Di:
DVVVVLLVVLLCQQQQAQDDLVVSCVVSVHDSVVSVVSCVVPVRDGPNVCVVVVVVVVVVVVVVVVVVLVVQLVVQLVVVCVVCPPVLVVDDPVVSVVVSSVVSNVVSVVVVVLVVVLVVLVVVLVVLVVVLVVLVVPPPVDPVSVVVSVVSVVVSVVSVVVSVCSVPNDPPPPPVDDPDPCVPDDPVVVVVVVVVVVVVD

Nearest PDB structures (foldseek):
  3g67-assembly1_A  TM=4.736E-01  e=7.176E+00  Thermotoga maritima

Sequence (201 aa):
MHDEKIKREVEIFYKSNHTNAAETSRKFNLPYTTIKKWIEKEGWESGSAIKDIETTSKEVVTESFNLVTKTAQNRLKNEIIQNLGESAYNVDSVILNSLMNEASESLLIQAMSLNHINKSLALNASIAKNALMELSINDDGSMQSKMAIIACSEKVSKIFNELKTSLYGKEITITQNAKSDLSEMSDGELLELINKADLSE

Secondary structure (DSSP, 8-state):
-HHHHHHHHHHHHHHHS---HHHHHHHHT--HHHHHHHHHHHTPPTTTTTTTHHHHHHHHHHHHHHHHHHHHHHHHHHHHHHHHGGGGGGS-HHHHHHHHHHHHHHHHHHHHHHHHHHHHHHHHHHHHHHHHHHHHHS----HHHHHHHHHHHHHHHHHHHHHHHHHH-------S-----GGGS-HHHHHHHHHHHHTT-